Protein AF-0000000087530929 (afdb_homodimer)

Radius of gyration: 22.91 Å; Cα contacts (8 Å, |Δi|>4): 290; chains: 2; bounding box: 68×55×59 Å

Organism: NCBI:txid342944

Foldseek 3Di:
DVVVVVVVVVVVVVVVVVVVVLCVVQPQPDPPDDPLLSVLLVVQLVDDQAFLVNSCVVSVHDSVVSVVSVVVCVVVQQKDWDADPVHRVTIGIGGGPVVVVSSVSVVVSVVCCCVPPVVVDDPVVVVVVVVVVVVVVCVVVVVPDDDPDDPPPVDDD/DVVVVVVVVVVVVVVVVVVVVLCVVQPQPDPVDDPLLSVLLVVQLVDDQAFLVNSCVVSVHDSVVSVVSVVVCVVVQQKDWDQDPVHRVTIGIGGGPVVVVSSVSVVVSVVCCCVPPVVVDDPVVVVVVVVVVVVVVCVVVVPPDDPPDDPPPPPPD

Sequence (314 aa):
MEEHGKVFSEMMESYRKIHHSLLQLFPFPDISLTKRQQVMLLYILKQENVTMTGLAEYCDISRSAVSQTIAKLEQLSIIKRVINKENRREVHIEFGTKGLEMKDQFIQMEQNLIEQYLIKIDIKDLKVVQEVMRSFEEVISGECDKPLQESEERNSKMEEHGKVFSEMMESYRKIHHSLLQLFPFPDISLTKRQQVMLLYILKQENVTMTGLAEYCDISRSAVSQTIAKLEQLSIIKRVINKENRREVHIEFGTKGLEMKDQFIQMEQNLIEQYLIKIDIKDLKVVQEVMRSFEEVISGECDKPLQESEERNSK

pLDDT: mean 84.02, std 17.66, range [20.89, 97.25]

Secondary structure (DSSP, 8-state):
-HHHHHHHHHHHHHHHHHHHHHHHHS--S-TTS-HHHHHHHHHHHH-SSB-HHHHHHHHT--HHHHHHHHHHHHHTTSEEEEE-SS-TT-EEEEE-HHHHHHHHHHHHHHHHHHHHTGGGS-HHHHHHHHHHHHHHHHHHHT-----------S---/-HHHHHHHHHHHHHHHHHHHHHHHHS--S-TTS-HHHHHHHHHHHH-SSB-HHHHHHHHT--HHHHHHHHHHHHHTTSEEEEE-SS-TT-EEEEE-HHHHHHHHHHHHHHHHHHHHTGGGS-HHHHHHHHHHHHHHHHHHHT-----------TT--

Nearest PDB structures (foldseek):
  4fht-assembly1_A  TM=6.539E-01  e=3.312E-07  Streptomyces coelicolor A3(2)
  4zzl-assembly1_B  TM=7.191E-01  e=4.102E-06  Pseudomonas aeruginosa
  2nnn-assembly3_F  TM=6.500E-01  e=3.189E-06  Pseudomonas aeruginosa
  1lnw-assembly7_A  TM=6.677E-01  e=6.785E-06  Pseudomonas aeruginosa
  2nnn-assembly4_G  TM=5.667E-01  e=2.641E-06  Pseudomonas aeruginosa

Structure (mmCIF, N/CA/C/O backbone):
data_AF-0000000087530929-model_v1
#
loop_
_entity.id
_entity.type
_entity.pdbx_description
1 polymer 'DNA-binding MarR family transcriptional regulator'
#
loop_
_atom_site.group_PDB
_atom_site.id
_atom_site.type_symbol
_atom_site.label_atom_id
_atom_site.label_alt_id
_atom_site.label_comp_id
_atom_site.label_asym_id
_atom_site.label_entity_id
_atom_site.label_seq_id
_atom_site.pdbx_PDB_ins_code
_atom_site.Cartn_x
_atom_site.Cartn_y
_atom_site.Cartn_z
_atom_site.occupancy
_atom_site.B_iso_or_equiv
_atom_site.auth_seq_id
_atom_site.auth_comp_id
_atom_site.auth_asym_id
_atom_site.auth_atom_id
_atom_site.pdbx_PDB_model_num
ATOM 1 N N . MET A 1 1 ? -14.492 -19.969 4.336 1 55.22 1 MET A N 1
ATOM 2 C CA . MET A 1 1 ? -13.109 -19.641 4.664 1 55.22 1 MET A CA 1
ATOM 3 C C . MET A 1 1 ? -12.375 -19.078 3.443 1 55.22 1 MET A C 1
ATOM 5 O O . MET A 1 1 ? -11.688 -18.062 3.541 1 55.22 1 MET A O 1
ATOM 9 N N . GLU A 1 2 ? -12.883 -19.625 2.281 1 76.81 2 GLU A N 1
ATOM 10 C CA . GLU A 1 2 ? -12.344 -19.297 0.966 1 76.81 2 GLU A CA 1
ATOM 11 C C . GLU A 1 2 ? -12.781 -17.906 0.515 1 76.81 2 GLU A C 1
ATOM 13 O O . GLU A 1 2 ? -12 -17.172 -0.08 1 76.81 2 GLU A O 1
ATOM 18 N N . GLU A 1 3 ? -13.891 -17.547 1.138 1 88.31 3 GLU A N 1
ATOM 19 C CA . GLU A 1 3 ? -14.445 -16.281 0.659 1 88.31 3 GLU A CA 1
ATOM 20 C C . GLU A 1 3 ? -13.703 -15.094 1.266 1 88.31 3 GLU A C 1
ATOM 22 O O . GLU A 1 3 ? -13.445 -14.102 0.583 1 88.31 3 GLU A O 1
ATOM 27 N N . HIS A 1 4 ? -13.305 -15.234 2.521 1 90.44 4 HIS A N 1
ATOM 28 C CA . HIS A 1 4 ? -12.547 -14.18 3.188 1 90.44 4 HIS A CA 1
ATOM 29 C C . HIS A 1 4 ? -11.234 -13.891 2.459 1 90.44 4 HIS A C 1
ATOM 31 O O . HIS A 1 4 ? -10.883 -12.734 2.236 1 90.44 4 HIS A O 1
ATOM 37 N N . GLY A 1 5 ? -10.664 -14.969 2.102 1 88.06 5 GLY A N 1
ATOM 38 C CA . GLY A 1 5 ? -9.398 -14.828 1.395 1 88.06 5 GLY A CA 1
ATOM 39 C C . GLY A 1 5 ? -9.547 -14.141 0.051 1 88.06 5 GLY A C 1
ATOM 40 O O . GLY A 1 5 ? -8.734 -13.281 -0.304 1 88.06 5 GLY A O 1
ATOM 41 N N . LYS A 1 6 ? -10.562 -14.5 -0.622 1 88.88 6 LYS A N 1
ATOM 42 C CA . LYS A 1 6 ? -10.797 -13.945 -1.953 1 88.88 6 LYS A CA 1
ATOM 43 C C . LYS A 1 6 ? -11.125 -12.461 -1.883 1 88.88 6 LYS A C 1
ATOM 45 O O . LYS A 1 6 ? -10.547 -11.656 -2.621 1 88.88 6 LYS A O 1
ATOM 50 N N . VAL A 1 7 ? -12.016 -12.133 -0.992 1 89.75 7 VAL A N 1
ATOM 51 C CA . VAL A 1 7 ? -12.438 -10.742 -0.86 1 89.75 7 VAL A CA 1
ATOM 52 C C . VAL A 1 7 ? -11.258 -9.883 -0.396 1 89.75 7 VAL A C 1
ATOM 54 O O . VAL A 1 7 ? -11.062 -8.773 -0.887 1 89.75 7 VAL A O 1
ATOM 57 N N . PHE A 1 8 ? -10.531 -10.477 0.48 1 89.19 8 PHE A N 1
ATOM 58 C CA . PHE A 1 8 ? -9.367 -9.773 0.995 1 89.19 8 PHE A CA 1
ATOM 59 C C . PHE A 1 8 ? -8.352 -9.523 -0.113 1 89.19 8 PHE A C 1
ATOM 61 O O . PHE A 1 8 ? -7.809 -8.422 -0.23 1 89.19 8 PHE A O 1
ATOM 68 N N . SER A 1 9 ? -8.102 -10.5 -0.939 1 87.81 9 SER A N 1
ATOM 69 C CA . SER A 1 9 ? -7.168 -10.367 -2.051 1 87.81 9 SER A CA 1
ATOM 70 C C . SER A 1 9 ? -7.613 -9.281 -3.023 1 87.81 9 SER A C 1
ATOM 72 O O . SER A 1 9 ? -6.797 -8.5 -3.502 1 87.81 9 SER A O 1
ATOM 74 N N . GLU A 1 10 ? -8.844 -9.203 -3.238 1 87.62 10 GLU A N 1
ATOM 75 C CA . GLU A 1 10 ? -9.391 -8.195 -4.145 1 87.62 10 GLU A CA 1
ATOM 76 C C . GLU A 1 10 ? -9.273 -6.801 -3.545 1 87.62 10 GLU A C 1
ATOM 78 O O . GLU A 1 10 ? -9.016 -5.828 -4.262 1 87.62 10 GLU A O 1
ATOM 83 N N . MET A 1 11 ? -9.469 -6.707 -2.27 1 89.25 11 MET A N 1
ATOM 84 C CA . MET A 1 11 ? -9.336 -5.434 -1.566 1 89.25 11 MET A CA 1
ATOM 85 C C . MET A 1 11 ? -7.91 -4.906 -1.666 1 89.25 11 MET A C 1
ATOM 87 O O . MET A 1 11 ? -7.695 -3.727 -1.946 1 89.25 11 MET A O 1
ATOM 91 N N . MET A 1 12 ? -7.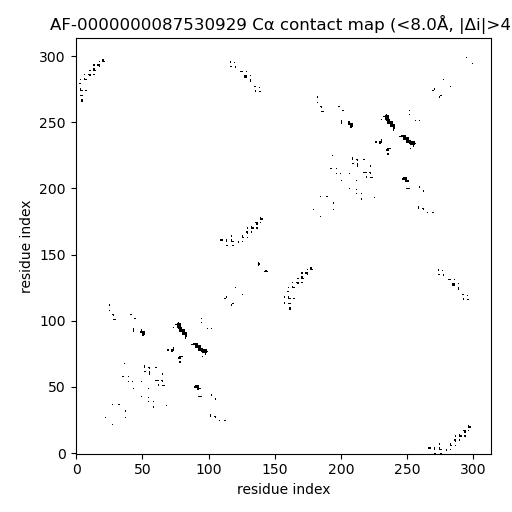012 -5.805 -1.457 1 86.19 12 MET A N 1
ATOM 92 C CA . MET A 1 12 ? -5.602 -5.422 -1.52 1 86.19 12 MET A CA 1
ATOM 93 C C . MET A 1 12 ? -5.219 -4.992 -2.932 1 86.19 12 MET A C 1
ATOM 95 O O . MET A 1 12 ? -4.465 -4.031 -3.107 1 86.19 12 MET A O 1
ATOM 99 N N . GLU A 1 13 ? -5.773 -5.684 -3.889 1 86.25 13 GLU A N 1
ATOM 100 C CA . GLU A 1 13 ? -5.504 -5.328 -5.281 1 86.25 13 GLU A CA 1
ATOM 101 C C . GLU A 1 13 ? -6.078 -3.955 -5.617 1 86.25 13 GLU A C 1
ATOM 103 O O . GLU A 1 13 ? -5.43 -3.156 -6.297 1 86.25 13 GLU A O 1
ATOM 108 N N . SER A 1 14 ? -7.242 -3.705 -5.1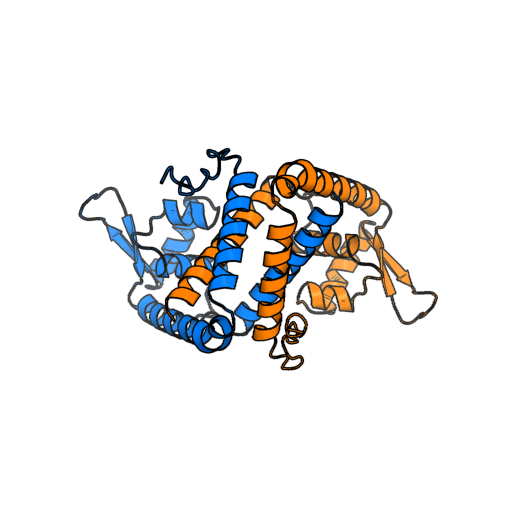33 1 88.81 14 SER A N 1
ATOM 109 C CA . SER A 1 14 ? -7.867 -2.406 -5.359 1 88.81 14 SER A CA 1
ATOM 110 C C . SER A 1 14 ? -7.062 -1.283 -4.715 1 88.81 14 SER A C 1
ATOM 112 O O . SER A 1 14 ? -6.871 -0.224 -5.316 1 88.81 14 SER A O 1
ATOM 114 N N . TYR A 1 15 ? -6.629 -1.553 -3.537 1 88.19 15 TYR A N 1
ATOM 115 C CA . TYR A 1 15 ? -5.809 -0.56 -2.854 1 88.19 15 TYR A CA 1
ATOM 116 C C . TYR A 1 15 ? -4.543 -0.257 -3.646 1 88.19 15 TYR A C 1
ATOM 118 O O . TYR A 1 15 ? -4.172 0.908 -3.818 1 88.19 15 TYR A O 1
ATOM 126 N N . ARG A 1 16 ? -3.912 -1.291 -4.039 1 84.12 16 ARG A N 1
ATOM 127 C CA . ARG A 1 16 ? -2.693 -1.121 -4.824 1 84.12 16 ARG A CA 1
ATOM 128 C C . ARG A 1 16 ? -2.951 -0.265 -6.059 1 84.12 16 ARG A C 1
ATOM 130 O O . ARG A 1 16 ? -2.176 0.644 -6.363 1 84.12 16 ARG A O 1
ATOM 137 N N . LYS A 1 17 ? -4.023 -0.52 -6.773 1 85.88 17 LYS A N 1
ATOM 138 C CA . LYS A 1 17 ? -4.371 0.219 -7.98 1 85.88 17 LYS A CA 1
ATOM 139 C C . LYS A 1 17 ? -4.664 1.684 -7.668 1 85.88 17 LYS A C 1
ATOM 141 O O . LYS A 1 17 ? -4.227 2.58 -8.391 1 85.88 17 LYS A O 1
ATOM 146 N N . ILE A 1 18 ? -5.383 1.884 -6.625 1 88.19 18 ILE A N 1
ATOM 147 C CA . ILE A 1 18 ? -5.73 3.238 -6.211 1 88.19 18 ILE A CA 1
ATOM 148 C C . ILE A 1 18 ? -4.465 4.008 -5.836 1 88.19 18 ILE A C 1
ATOM 150 O O . ILE A 1 18 ? -4.27 5.141 -6.281 1 88.19 18 ILE A O 1
ATOM 154 N N . HIS A 1 19 ? -3.688 3.336 -5.062 1 84.69 19 HIS A N 1
ATOM 155 C CA . HIS A 1 19 ? -2.439 3.953 -4.629 1 84.69 19 HIS A CA 1
ATOM 156 C C . HIS A 1 19 ? -1.554 4.297 -5.82 1 84.69 19 HIS A C 1
ATOM 158 O O . HIS A 1 19 ? -1.037 5.414 -5.914 1 84.69 19 HIS A O 1
ATOM 164 N N . HIS A 1 20 ? -1.463 3.412 -6.707 1 82.75 20 HIS A N 1
ATOM 165 C CA . HIS A 1 20 ? -0.663 3.623 -7.906 1 82.75 20 HIS A CA 1
ATOM 166 C C . HIS A 1 20 ? -1.212 4.777 -8.742 1 82.75 20 HIS A C 1
ATOM 168 O O . HIS A 1 20 ? -0.455 5.645 -9.18 1 82.75 20 HIS A O 1
ATOM 174 N N . SER A 1 21 ? -2.465 4.758 -8.93 1 84.62 21 SER A N 1
ATOM 175 C CA . SER A 1 21 ? -3.102 5.809 -9.711 1 84.62 21 SER A CA 1
ATOM 176 C C . SER A 1 21 ? -2.934 7.176 -9.055 1 84.62 21 SER A C 1
ATOM 178 O O . SER A 1 21 ? -2.664 8.172 -9.734 1 84.62 21 SER A O 1
ATOM 180 N N . LEU A 1 22 ? -3.076 7.238 -7.832 1 83.75 22 LEU A N 1
ATOM 181 C CA . LEU A 1 22 ? -2.943 8.5 -7.105 1 83.75 22 LEU A CA 1
ATOM 182 C C . LEU A 1 22 ? -1.522 9.039 -7.211 1 83.75 22 LEU A C 1
ATOM 184 O O . LEU A 1 22 ? -1.324 10.242 -7.391 1 83.75 22 LEU A O 1
ATOM 188 N N . LEU A 1 23 ? -0.565 8.172 -7.156 1 78.88 23 LEU A N 1
ATOM 189 C CA . LEU A 1 23 ? 0.827 8.586 -7.285 1 78.88 23 LEU A CA 1
ATOM 190 C C . LEU A 1 23 ? 1.104 9.133 -8.68 1 78.88 23 LEU A C 1
ATOM 192 O O . LEU A 1 23 ? 1.919 10.047 -8.844 1 78.88 23 LEU A O 1
ATOM 196 N N . GLN A 1 24 ? 0.413 8.586 -9.625 1 78.88 24 GLN A N 1
ATOM 197 C CA . GLN A 1 24 ? 0.581 9.047 -11 1 78.88 24 GLN A CA 1
ATOM 198 C C . GLN A 1 24 ? -0.094 10.398 -11.211 1 78.88 24 GLN A C 1
ATOM 200 O O . GLN A 1 24 ? 0.437 11.258 -11.914 1 78.88 24 GLN A O 1
ATOM 205 N N . LEU A 1 25 ? -1.228 10.555 -10.648 1 80.06 25 LEU A N 1
ATOM 206 C CA . LEU A 1 25 ? -2.027 11.758 -10.836 1 80.06 25 LEU A CA 1
ATOM 207 C C . LEU A 1 25 ? -1.462 12.914 -10.023 1 80.06 25 LEU A C 1
ATOM 209 O O . LEU A 1 25 ? -1.558 14.078 -10.438 1 80.06 25 LEU A O 1
ATOM 213 N N . PHE A 1 26 ? -0.817 12.508 -8.945 1 79.88 26 PHE A N 1
ATOM 214 C CA . PHE A 1 26 ? -0.305 13.523 -8.031 1 79.88 26 PHE A CA 1
ATOM 215 C C . PHE A 1 26 ? 1.147 13.242 -7.668 1 79.88 26 PHE A C 1
ATOM 217 O O . PHE A 1 26 ? 1.447 12.867 -6.535 1 79.88 26 PHE A O 1
ATOM 224 N N . PRO A 1 27 ? 1.901 13.578 -8.719 1 74.94 27 PRO A N 1
ATOM 225 C CA . PRO A 1 27 ? 3.322 13.352 -8.445 1 74.94 27 PRO A CA 1
ATOM 226 C C . PRO A 1 27 ? 3.873 14.289 -7.367 1 74.94 27 PRO A C 1
ATOM 228 O O . PRO A 1 27 ? 3.391 15.414 -7.219 1 74.94 27 PRO A O 1
ATOM 231 N N . PHE A 1 28 ? 4.805 13.789 -6.609 1 77.5 28 PHE A N 1
ATOM 232 C CA . PHE A 1 28 ? 5.445 14.609 -5.59 1 77.5 28 PHE A CA 1
ATOM 233 C C . PHE A 1 28 ? 6.133 15.812 -6.219 1 77.5 28 PHE A C 1
ATOM 235 O O . PHE A 1 28 ? 6.754 15.703 -7.277 1 77.5 28 PHE A O 1
ATOM 242 N N . PRO A 1 29 ? 5.906 17 -5.652 1 74 29 PRO A N 1
ATOM 243 C CA . PRO A 1 29 ? 6.395 18.234 -6.242 1 74 29 PRO A CA 1
ATOM 244 C C . PRO A 1 29 ? 7.902 18.234 -6.492 1 74 29 PRO A C 1
ATOM 246 O O . PRO A 1 29 ? 8.383 18.875 -7.426 1 74 29 PRO A O 1
ATOM 249 N N . ASP A 1 30 ? 8.641 17.609 -5.535 1 71.31 30 ASP A N 1
ATOM 250 C CA . ASP A 1 30 ? 10.094 17.625 -5.688 1 71.31 30 ASP A CA 1
ATOM 251 C C . ASP A 1 30 ? 10.602 16.266 -6.164 1 71.31 30 ASP A C 1
ATOM 253 O O . ASP A 1 30 ? 10.688 15.32 -5.379 1 71.31 30 ASP A O 1
ATOM 257 N N . ILE A 1 31 ? 11.141 16.297 -7.305 1 66.62 31 ILE A N 1
ATOM 258 C CA . ILE A 1 31 ? 11.555 15.102 -8.023 1 66.62 31 ILE A CA 1
ATOM 259 C C . ILE A 1 31 ? 12.859 14.57 -7.434 1 66.62 31 ILE A C 1
ATOM 261 O O . ILE A 1 31 ? 13.203 13.398 -7.621 1 66.62 31 ILE A O 1
ATOM 265 N N . SER A 1 32 ? 13.508 15.344 -6.594 1 83.38 32 SER A N 1
ATOM 266 C CA . SER A 1 32 ? 14.82 14.914 -6.125 1 83.38 32 SER A CA 1
ATOM 267 C C . SER A 1 32 ? 14.719 14.102 -4.844 1 83.38 32 SER A C 1
ATOM 269 O O . SER A 1 32 ? 15.688 13.477 -4.414 1 83.38 32 SER A O 1
ATOM 271 N N . LEU A 1 33 ? 13.539 14.055 -4.32 1 87.88 33 LEU A N 1
ATOM 272 C CA . LEU A 1 33 ? 13.344 13.336 -3.066 1 87.88 33 LEU A CA 1
ATOM 273 C C . LEU A 1 33 ? 13.008 11.867 -3.326 1 87.88 33 LEU A C 1
ATOM 275 O O . LEU A 1 33 ? 12.289 11.547 -4.277 1 87.88 33 LEU A O 1
ATOM 279 N N . THR A 1 34 ? 13.555 11.078 -2.496 1 86.69 34 THR A N 1
ATOM 280 C CA . THR A 1 34 ? 13.18 9.672 -2.551 1 86.69 34 THR A CA 1
ATOM 281 C C . THR A 1 34 ? 11.75 9.469 -2.062 1 86.69 34 THR A C 1
ATOM 283 O O . THR A 1 34 ? 11.164 10.367 -1.455 1 86.69 34 THR A O 1
ATOM 286 N N . LYS A 1 35 ? 11.227 8.281 -2.305 1 84.5 35 LYS A N 1
ATOM 287 C CA . LYS A 1 35 ? 9.883 7.941 -1.855 1 84.5 35 LYS A CA 1
ATOM 288 C C . LYS A 1 35 ? 9.773 8.023 -0.336 1 84.5 35 LYS A C 1
ATOM 290 O O . LYS A 1 35 ? 8.789 8.547 0.193 1 84.5 35 LYS A O 1
ATOM 295 N N . ARG A 1 36 ? 10.789 7.566 0.308 1 88.25 36 ARG A N 1
ATOM 296 C CA . ARG A 1 36 ? 10.781 7.59 1.767 1 88.25 36 ARG A CA 1
ATOM 297 C C . ARG A 1 36 ? 10.758 9.023 2.293 1 88.25 36 ARG A C 1
ATOM 299 O O . ARG A 1 36 ? 10.023 9.336 3.232 1 88.25 36 ARG A O 1
ATOM 306 N N . GLN A 1 37 ? 11.562 9.781 1.681 1 91.5 37 GLN A N 1
ATOM 307 C CA . GLN A 1 37 ? 11.594 11.188 2.076 1 91.5 37 GLN A CA 1
ATOM 308 C C . GLN A 1 37 ? 10.25 11.859 1.837 1 91.5 37 GLN A C 1
ATOM 310 O O . GLN A 1 37 ? 9.797 12.664 2.656 1 91.5 37 GLN A O 1
ATOM 315 N N . GLN A 1 38 ? 9.656 11.492 0.768 1 89.19 38 GLN A N 1
ATOM 316 C CA . GLN A 1 38 ? 8.344 12.047 0.438 1 89.19 38 GLN A CA 1
ATOM 317 C C . GLN A 1 38 ? 7.297 11.641 1.473 1 89.19 38 GLN A C 1
ATOM 319 O O . GLN A 1 38 ? 6.531 12.477 1.953 1 89.19 38 GLN A O 1
ATOM 324 N N . VAL A 1 39 ? 7.332 10.453 1.795 1 87.88 39 VAL A N 1
ATOM 325 C CA . VAL A 1 39 ? 6.402 9.93 2.785 1 87.88 39 VAL A CA 1
ATOM 326 C C . VAL A 1 39 ? 6.625 10.617 4.129 1 87.88 39 VAL A C 1
ATOM 328 O O . VAL A 1 39 ? 5.668 10.992 4.809 1 87.88 39 VAL A O 1
ATOM 331 N N . MET A 1 40 ? 7.859 10.812 4.496 1 92.5 40 MET A N 1
ATOM 332 C CA . MET A 1 40 ? 8.188 11.484 5.746 1 92.5 40 MET A CA 1
ATOM 333 C C . MET A 1 40 ? 7.637 12.906 5.758 1 92.5 40 MET A C 1
ATOM 335 O O . MET A 1 40 ? 7.086 13.359 6.762 1 92.5 40 MET A O 1
ATOM 339 N N . LEU A 1 41 ? 7.785 13.539 4.664 1 92.31 41 LEU A N 1
ATOM 340 C CA . LEU A 1 41 ? 7.34 14.922 4.57 1 92.31 41 LEU A CA 1
ATOM 341 C C . LEU A 1 41 ? 5.82 15.016 4.656 1 92.31 41 LEU A C 1
ATOM 343 O O . LEU A 1 41 ? 5.281 15.945 5.254 1 92.31 41 LEU A O 1
ATOM 347 N N . LEU A 1 42 ? 5.176 14.047 4.051 1 88.19 42 LEU A N 1
ATOM 348 C CA . LEU A 1 42 ? 3.721 14.008 4.148 1 88.19 42 LEU A CA 1
ATOM 349 C C . LEU A 1 42 ? 3.279 13.805 5.594 1 88.19 42 LEU A C 1
ATOM 351 O O . LEU A 1 42 ? 2.299 14.406 6.039 1 88.19 42 LEU A O 1
ATOM 355 N N . TYR A 1 43 ? 4.02 13 6.246 1 91.06 43 TYR A N 1
ATOM 356 C CA . TYR A 1 43 ? 3.744 12.766 7.66 1 91.06 43 TYR A CA 1
ATOM 357 C C . TYR A 1 43 ? 3.932 14.047 8.469 1 91.06 43 TYR A C 1
ATOM 359 O O . TYR A 1 43 ? 3.096 14.391 9.305 1 91.06 43 TYR A O 1
ATOM 367 N N . ILE A 1 44 ? 4.992 14.664 8.234 1 93.69 44 ILE A N 1
ATOM 368 C CA . ILE A 1 44 ? 5.289 15.914 8.938 1 93.69 44 ILE A CA 1
ATOM 369 C C . ILE A 1 44 ? 4.188 16.938 8.656 1 93.69 44 ILE A C 1
ATOM 371 O O . ILE A 1 44 ? 3.801 17.703 9.547 1 93.69 44 ILE A O 1
ATOM 375 N N . LEU A 1 45 ? 3.688 16.938 7.457 1 90.25 45 LEU A N 1
ATOM 376 C CA . LEU A 1 45 ? 2.633 17.844 7.047 1 90.25 45 LEU A CA 1
ATOM 377 C C . LEU A 1 45 ? 1.347 17.578 7.824 1 90.25 45 LEU A C 1
ATOM 379 O O . LEU A 1 45 ? 0.653 18.516 8.227 1 90.25 45 LEU A O 1
ATOM 383 N N . LYS A 1 46 ? 1.067 16.375 8.07 1 86.94 46 LYS A N 1
ATOM 384 C CA . LYS A 1 46 ? -0.243 15.984 8.586 1 86.94 46 LYS A CA 1
ATOM 385 C C . LYS A 1 46 ? -0.237 15.914 10.109 1 86.94 46 LYS A C 1
ATOM 387 O O . LYS A 1 46 ? -1.289 16 10.75 1 86.94 46 LYS A O 1
ATOM 392 N N . GLN A 1 47 ? 0.892 15.734 10.633 1 87.88 47 GLN A N 1
ATOM 393 C CA . GLN A 1 47 ? 0.997 15.539 12.078 1 87.88 47 GLN A CA 1
ATOM 394 C C . GLN A 1 47 ? 1.578 16.766 12.758 1 87.88 47 GLN A C 1
ATOM 396 O O . GLN A 1 47 ? 2.471 17.422 12.219 1 87.88 47 GLN A O 1
ATOM 401 N N . GLU A 1 48 ? 1.007 16.938 13.938 1 86 48 GLU A N 1
ATOM 402 C CA . GLU A 1 48 ? 1.581 17.984 14.781 1 86 48 GLU A CA 1
ATOM 403 C C . GLU A 1 48 ? 2.654 17.422 15.703 1 86 48 GLU A C 1
ATOM 405 O O . GLU A 1 48 ? 2.592 16.25 16.094 1 86 48 GLU A O 1
ATOM 410 N N . ASN A 1 49 ? 3.691 18.234 15.992 1 90.25 49 ASN A N 1
ATOM 411 C CA . ASN A 1 49 ? 4.715 17.875 16.969 1 90.25 49 ASN A CA 1
ATOM 412 C C . ASN A 1 49 ? 5.43 16.578 16.594 1 90.25 49 ASN A C 1
ATOM 414 O O . ASN A 1 49 ? 5.551 15.68 17.422 1 90.25 49 ASN A O 1
ATOM 418 N N . VAL A 1 50 ? 5.891 16.531 15.375 1 94.81 50 VAL A N 1
ATOM 419 C CA . VAL A 1 50 ? 6.559 15.344 14.867 1 94.81 50 VAL A CA 1
ATOM 420 C C . VAL A 1 50 ? 7.93 15.203 15.523 1 94.81 50 VAL A C 1
ATOM 422 O O . VAL A 1 50 ? 8.695 16.172 15.586 1 94.81 50 VAL A O 1
ATOM 425 N N . THR A 1 51 ? 8.188 13.992 16.078 1 94.94 51 THR A N 1
ATOM 426 C CA . THR A 1 51 ? 9.477 13.68 16.688 1 94.94 51 THR A CA 1
ATOM 427 C C . THR A 1 51 ? 10.234 12.664 15.828 1 94.94 51 THR A C 1
ATOM 429 O O . THR A 1 51 ? 9.664 12.047 14.93 1 94.94 51 THR A O 1
ATOM 432 N N . MET A 1 52 ? 11.562 12.547 16.188 1 94.31 52 MET A N 1
ATOM 433 C CA . MET A 1 52 ? 12.383 11.547 15.508 1 94.31 52 MET A CA 1
ATOM 434 C C . MET A 1 52 ? 11.844 10.141 15.758 1 94.31 52 MET A C 1
ATOM 436 O O . MET A 1 52 ? 11.797 9.32 14.852 1 94.31 52 MET A O 1
ATOM 440 N N . THR A 1 53 ? 11.352 9.992 16.969 1 93.81 53 THR A N 1
ATOM 441 C CA . THR A 1 53 ? 10.789 8.695 17.359 1 93.81 53 THR A CA 1
ATOM 442 C C . THR A 1 53 ? 9.5 8.422 16.578 1 93.81 53 THR A C 1
ATOM 444 O O . THR A 1 53 ? 9.297 7.309 16.094 1 93.81 53 THR A O 1
ATOM 447 N N . GLY A 1 54 ? 8.695 9.414 16.484 1 93.12 54 GLY A N 1
ATOM 448 C CA . GLY A 1 54 ? 7.457 9.273 15.734 1 93.12 54 GLY A CA 1
ATOM 449 C C . GLY A 1 54 ? 7.68 8.93 14.273 1 93.12 54 GLY A C 1
ATOM 450 O O . GLY A 1 54 ? 6.961 8.102 13.703 1 93.12 54 GLY A O 1
ATOM 451 N N . LEU A 1 55 ? 8.664 9.531 13.672 1 95.06 55 LEU A N 1
ATOM 452 C CA . LEU A 1 55 ? 9 9.273 12.281 1 95.06 55 LEU A CA 1
ATOM 453 C C . LEU A 1 55 ? 9.516 7.844 12.102 1 95.06 55 LEU A C 1
ATOM 455 O O . LEU A 1 55 ? 9.164 7.168 11.133 1 95.06 55 LEU A O 1
ATOM 459 N N . ALA A 1 56 ? 10.367 7.391 13.055 1 94.19 56 ALA A N 1
ATOM 460 C CA . ALA A 1 56 ? 10.922 6.039 13 1 94.19 56 ALA A CA 1
ATOM 461 C C . ALA A 1 56 ? 9.812 4.992 13.07 1 94.19 56 ALA A C 1
ATOM 463 O O . ALA A 1 56 ? 9.812 4.023 12.305 1 94.19 56 ALA A O 1
ATOM 464 N N . GLU A 1 57 ? 8.828 5.219 13.891 1 88.56 57 GLU A N 1
ATOM 465 C CA . GLU A 1 57 ? 7.699 4.312 14.055 1 88.56 57 GLU A CA 1
ATOM 466 C C . GLU A 1 57 ? 6.809 4.309 12.812 1 88.56 57 GLU A C 1
ATOM 468 O O . GLU A 1 57 ? 6.418 3.246 12.328 1 88.56 57 GLU A O 1
ATOM 473 N N . TYR A 1 58 ? 6.594 5.465 12.375 1 88.12 58 TYR A N 1
ATOM 474 C CA . TYR A 1 58 ? 5.711 5.609 11.219 1 88.12 58 TYR A CA 1
ATOM 475 C C . TYR A 1 58 ? 6.312 4.941 9.992 1 88.12 58 TYR A C 1
ATOM 477 O O . TYR A 1 58 ? 5.602 4.277 9.227 1 88.12 58 TYR A O 1
ATOM 485 N N . CYS A 1 59 ? 7.586 5.137 9.742 1 89.75 59 CYS A N 1
ATOM 486 C CA . CYS A 1 59 ? 8.25 4.609 8.555 1 89.75 59 CYS A CA 1
ATOM 487 C C . CYS A 1 59 ? 8.797 3.209 8.812 1 89.75 59 CYS A C 1
ATOM 489 O O . CYS A 1 59 ? 9.32 2.568 7.898 1 89.75 59 CYS A O 1
ATOM 491 N N . ASP A 1 60 ? 8.656 2.77 10.016 1 85.62 60 ASP A N 1
ATOM 492 C CA . ASP A 1 60 ? 9.148 1.45 10.398 1 85.62 60 ASP A CA 1
ATOM 493 C C . ASP A 1 60 ? 10.633 1.3 10.07 1 85.62 60 ASP A C 1
ATOM 495 O O . ASP A 1 60 ? 11.031 0.344 9.406 1 85.62 60 ASP A O 1
ATOM 499 N N . ILE A 1 61 ? 11.438 2.203 10.484 1 89.19 61 ILE A N 1
ATOM 500 C CA . ILE A 1 61 ? 12.883 2.191 10.32 1 89.19 61 ILE A CA 1
ATOM 501 C C . ILE A 1 61 ? 13.562 2.582 11.633 1 89.19 61 ILE A C 1
ATOM 503 O O . ILE A 1 61 ? 12.891 2.979 12.586 1 89.19 61 ILE A O 1
ATOM 507 N N . SER A 1 62 ? 14.836 2.418 11.703 1 93.75 62 SER A N 1
ATOM 508 C CA . SER A 1 62 ? 15.594 2.723 12.906 1 93.75 62 SER A CA 1
ATOM 509 C C . SER A 1 62 ? 15.727 4.227 13.117 1 93.75 62 SER A C 1
ATOM 511 O O . SER A 1 62 ? 15.648 5 12.156 1 93.75 62 SER A O 1
ATOM 513 N N . ARG A 1 63 ? 15.922 4.574 14.352 1 93.88 63 ARG A N 1
ATOM 514 C CA . ARG A 1 63 ? 16.141 5.98 14.68 1 93.88 63 ARG A CA 1
ATOM 515 C C . ARG A 1 63 ? 17.391 6.52 13.977 1 93.88 63 ARG A C 1
ATOM 517 O O . ARG A 1 63 ? 17.422 7.688 13.586 1 93.88 63 ARG A O 1
ATOM 524 N N . SER A 1 64 ? 18.344 5.672 13.828 1 96.19 64 SER A N 1
ATOM 525 C CA . SER A 1 64 ? 19.578 6.062 13.148 1 96.19 64 SER A CA 1
ATOM 526 C C . SER A 1 64 ? 19.312 6.414 11.688 1 96.19 64 SER A C 1
ATOM 528 O O . SER A 1 64 ? 19.828 7.414 11.188 1 96.19 64 SER A O 1
ATOM 530 N N . ALA A 1 65 ? 18.469 5.652 11.016 1 95 65 ALA A N 1
ATOM 531 C CA . ALA A 1 65 ? 18.109 5.906 9.625 1 95 65 ALA A CA 1
ATOM 532 C C . ALA A 1 65 ? 17.312 7.199 9.484 1 95 65 ALA A C 1
ATOM 534 O O . ALA A 1 65 ? 17.531 7.973 8.547 1 95 65 ALA A O 1
ATOM 535 N N . VAL A 1 66 ? 16.469 7.414 10.43 1 96.25 66 VAL A N 1
ATOM 536 C CA . VAL A 1 66 ? 15.695 8.656 10.445 1 96.25 66 VAL A CA 1
ATOM 537 C C . VAL A 1 66 ? 16.641 9.844 10.594 1 96.25 66 VAL A C 1
ATOM 539 O O . VAL A 1 66 ? 16.516 10.836 9.867 1 96.25 66 VAL A O 1
ATOM 542 N N . SER A 1 67 ? 17.562 9.734 11.523 1 96.12 67 SER A N 1
ATOM 543 C CA . SER A 1 67 ? 18.5 10.828 11.789 1 96.12 67 SER A CA 1
ATOM 544 C C . SER A 1 67 ? 19.297 11.188 10.531 1 96.12 67 SER A C 1
ATOM 546 O O . SER A 1 67 ? 19.453 12.367 10.219 1 96.12 67 SER A O 1
ATOM 548 N N . GLN A 1 68 ? 19.641 10.195 9.805 1 96.56 68 GLN A N 1
ATOM 549 C CA . GLN A 1 68 ? 20.406 10.43 8.586 1 96.56 68 GLN A CA 1
ATOM 550 C C . GLN A 1 68 ? 19.562 11.133 7.527 1 96.56 68 GLN A C 1
ATOM 552 O O . GLN A 1 68 ? 20.016 12.078 6.887 1 96.56 68 GLN A O 1
ATOM 557 N N . THR A 1 69 ? 18.406 10.688 7.379 1 96.38 69 THR A N 1
ATOM 558 C CA . THR A 1 69 ? 17.5 11.258 6.387 1 96.38 69 THR A CA 1
ATOM 559 C C . THR A 1 69 ? 17.125 12.688 6.762 1 96.38 69 THR A C 1
ATOM 561 O O . THR A 1 69 ? 17.141 13.578 5.91 1 96.38 69 THR A O 1
ATOM 564 N N . ILE A 1 70 ? 16.859 12.867 8.008 1 96.62 70 ILE A N 1
ATOM 565 C CA . ILE A 1 70 ? 16.422 14.18 8.5 1 96.62 70 ILE A CA 1
ATOM 566 C C . ILE A 1 70 ? 17.594 15.164 8.414 1 96.62 70 ILE A C 1
ATOM 568 O O . ILE A 1 70 ? 17.391 16.328 8.078 1 96.62 70 ILE A O 1
ATOM 572 N N . ALA A 1 71 ? 18.781 14.672 8.719 1 97.06 71 ALA A N 1
ATOM 573 C CA . ALA A 1 71 ? 19.969 15.531 8.594 1 97.06 71 ALA A CA 1
ATOM 574 C C . ALA A 1 71 ? 20.125 16.047 7.168 1 97.06 71 ALA A C 1
ATOM 576 O O . ALA A 1 71 ? 20.406 17.234 6.953 1 97.06 71 ALA A O 1
ATOM 577 N N . LYS A 1 72 ? 19.891 15.234 6.234 1 96.56 72 LYS A N 1
ATOM 578 C CA . LYS A 1 72 ? 20 15.609 4.824 1 96.56 72 LYS A CA 1
ATOM 579 C C . LYS A 1 72 ? 18.938 16.625 4.441 1 96.56 72 LYS A C 1
ATOM 581 O O . LYS A 1 72 ? 19.234 17.625 3.773 1 96.56 72 LYS A O 1
ATOM 586 N N . LEU A 1 73 ? 17.75 16.438 4.902 1 96.44 73 LEU A N 1
ATOM 587 C CA . LEU A 1 73 ? 16.641 17.344 4.59 1 96.44 73 LEU A CA 1
ATOM 588 C C . LEU A 1 73 ? 16.828 18.703 5.273 1 96.44 73 LEU A C 1
ATOM 590 O O . LEU A 1 73 ? 16.438 19.734 4.73 1 96.44 73 LEU A O 1
ATOM 594 N N . GLU A 1 74 ? 17.406 18.672 6.41 1 97.06 74 GLU A N 1
ATOM 595 C CA . GLU A 1 74 ? 17.688 19.906 7.145 1 97.06 74 GLU A CA 1
ATOM 596 C C . GLU A 1 74 ? 18.781 20.703 6.461 1 97.06 74 GLU A C 1
ATOM 598 O O . GLU A 1 74 ? 18.703 21.938 6.371 1 97.06 74 GLU A O 1
ATOM 603 N N . GLN A 1 75 ? 19.766 19.953 5.996 1 96.44 75 GLN A N 1
ATOM 604 C CA . GLN A 1 75 ? 20.844 20.609 5.262 1 96.44 75 GLN A CA 1
ATOM 605 C C . GLN A 1 75 ? 20.312 21.328 4.023 1 96.44 75 GLN A C 1
ATOM 607 O O . GLN A 1 75 ? 20.812 22.391 3.65 1 96.44 75 GLN A O 1
ATOM 612 N N . LEU A 1 76 ? 19.25 20.797 3.469 1 94.12 76 LEU A N 1
ATOM 613 C CA . LEU A 1 76 ? 18.641 21.375 2.273 1 94.12 76 LEU A CA 1
ATOM 614 C C . LEU A 1 76 ? 17.594 22.422 2.646 1 94.12 76 LEU A C 1
ATOM 616 O O . LEU A 1 76 ? 16.906 22.953 1.773 1 94.12 76 LEU A O 1
ATOM 620 N N . SER A 1 77 ? 17.406 22.719 3.889 1 95.94 77 SER A N 1
ATOM 621 C CA . SER A 1 77 ? 16.469 23.688 4.441 1 95.94 77 SER A CA 1
ATOM 622 C C . SER A 1 77 ? 15.023 23.312 4.133 1 95.94 77 SER A C 1
ATOM 624 O O . SER A 1 77 ? 14.156 24.172 4.023 1 95.94 77 SER A O 1
ATOM 626 N N . ILE A 1 78 ? 14.836 22.031 3.928 1 95.69 78 ILE A N 1
ATOM 627 C CA . ILE A 1 78 ? 13.484 21.531 3.695 1 95.69 78 ILE A CA 1
ATOM 628 C C . ILE A 1 78 ? 12.75 21.375 5.027 1 95.69 78 ILE A C 1
ATOM 630 O O . ILE A 1 78 ? 11.57 21.734 5.133 1 95.69 78 ILE A O 1
ATOM 634 N N . ILE A 1 79 ? 13.508 20.875 6.016 1 97.25 79 ILE A N 1
ATOM 635 C CA . ILE A 1 79 ? 12.945 20.781 7.363 1 97.25 79 ILE A CA 1
ATOM 636 C C . ILE A 1 79 ? 13.883 21.453 8.359 1 97.25 79 ILE A C 1
ATOM 638 O O . ILE A 1 79 ? 14.992 21.875 7.996 1 97.25 79 ILE A O 1
ATOM 642 N N . LYS A 1 80 ? 13.438 21.672 9.508 1 96.81 80 LYS A N 1
ATOM 643 C CA . LYS A 1 80 ? 14.234 22.188 10.617 1 96.81 80 LYS A CA 1
ATOM 644 C C . LYS A 1 80 ? 13.859 21.5 11.93 1 96.81 80 LYS A C 1
ATOM 646 O O . LYS A 1 80 ? 12.695 21.141 12.133 1 96.81 80 LYS A O 1
ATOM 651 N N . ARG A 1 81 ? 14.891 21.344 12.742 1 95.38 81 ARG A N 1
ATOM 652 C CA . ARG A 1 81 ? 14.664 20.828 14.086 1 95.38 81 ARG A CA 1
ATOM 653 C C . ARG A 1 81 ? 14.43 21.969 15.078 1 95.38 81 ARG A C 1
ATOM 655 O O . ARG A 1 81 ? 15.164 22.953 15.078 1 95.38 81 ARG A O 1
ATOM 662 N N . VAL A 1 82 ? 13.336 21.781 15.797 1 94.38 82 VAL A N 1
ATOM 663 C CA . VAL A 1 82 ? 13.008 22.812 16.766 1 94.38 82 VAL A CA 1
ATOM 664 C C . VAL A 1 82 ? 12.883 22.203 18.156 1 94.38 82 VAL A C 1
ATOM 666 O O . VAL A 1 82 ? 12.25 21.156 18.328 1 94.38 82 VAL A O 1
ATOM 669 N N . ILE A 1 83 ? 13.539 22.844 19.109 1 91.56 83 ILE A N 1
ATOM 670 C CA . ILE A 1 83 ? 13.477 22.375 20.484 1 91.56 83 ILE A CA 1
ATOM 671 C C . ILE A 1 83 ? 12.125 22.75 21.094 1 91.56 83 ILE A C 1
ATOM 673 O O . ILE A 1 83 ? 11.664 23.875 20.938 1 91.56 83 ILE A O 1
ATOM 677 N N . ASN A 1 84 ? 11.477 21.75 21.688 1 86.44 84 ASN A N 1
ATOM 678 C CA . ASN A 1 84 ? 10.242 22 22.406 1 86.44 84 ASN A CA 1
ATOM 679 C C . ASN A 1 84 ? 10.484 22.844 23.656 1 86.44 84 ASN A C 1
ATOM 681 O O . ASN A 1 84 ? 11.156 22.406 24.594 1 86.44 84 ASN A O 1
ATOM 685 N N . LYS A 1 85 ? 9.953 23.984 23.641 1 85.94 85 LYS A N 1
ATOM 686 C CA . LYS A 1 85 ? 10.172 24.922 24.734 1 85.94 85 LYS A CA 1
ATOM 687 C C . LYS A 1 85 ? 9.617 24.359 26.047 1 85.94 85 LYS A C 1
ATOM 689 O O . LYS A 1 85 ? 10.148 24.641 27.125 1 85.94 85 LYS A O 1
ATOM 694 N N . GLU A 1 86 ? 8.523 23.625 25.922 1 87.25 86 GLU A N 1
ATOM 695 C CA . GLU A 1 86 ? 7.879 23.047 27.094 1 87.25 86 GLU A CA 1
ATOM 696 C C . GLU A 1 86 ? 8.625 21.812 27.594 1 87.25 86 GLU A C 1
ATOM 698 O O . GLU A 1 86 ? 8.531 21.469 28.781 1 87.25 86 GLU A O 1
ATOM 703 N N . ASN A 1 87 ? 9.195 21.219 26.797 1 87.25 87 ASN A N 1
ATOM 704 C CA . ASN A 1 87 ? 10.016 20.047 27.078 1 87.25 87 ASN A CA 1
ATOM 705 C C . ASN A 1 87 ? 11.305 20.047 26.266 1 87.25 87 ASN A C 1
ATOM 707 O O . ASN A 1 87 ? 11.344 19.531 25.156 1 87.25 87 ASN A O 1
ATOM 711 N N . ARG A 1 88 ? 12.406 20.547 26.828 1 85.62 88 ARG A N 1
ATOM 712 C CA . ARG A 1 88 ? 13.641 20.828 26.109 1 85.62 88 ARG A CA 1
ATOM 713 C C . ARG A 1 88 ? 14.32 19.531 25.672 1 85.62 88 ARG A C 1
ATOM 715 O O . ARG A 1 88 ? 15.219 19.547 24.828 1 85.62 88 ARG A O 1
ATOM 722 N N . ARG A 1 89 ? 13.859 18.484 26.203 1 86.31 89 ARG A N 1
ATOM 723 C CA . ARG A 1 89 ? 14.438 17.188 25.828 1 86.31 89 ARG A CA 1
ATOM 724 C C . ARG A 1 89 ? 13.805 16.672 24.547 1 86.31 89 ARG A C 1
ATOM 726 O O . ARG A 1 89 ? 14.32 15.734 23.922 1 86.31 89 ARG A O 1
ATOM 733 N N . GLU A 1 90 ? 12.781 17.391 24.172 1 88.19 90 GLU A N 1
ATOM 734 C CA . GLU A 1 90 ? 12.062 16.906 23 1 88.19 90 GLU A CA 1
ATOM 735 C C . GLU A 1 90 ? 12.352 17.797 21.781 1 88.19 90 GLU A C 1
ATOM 737 O O . GLU A 1 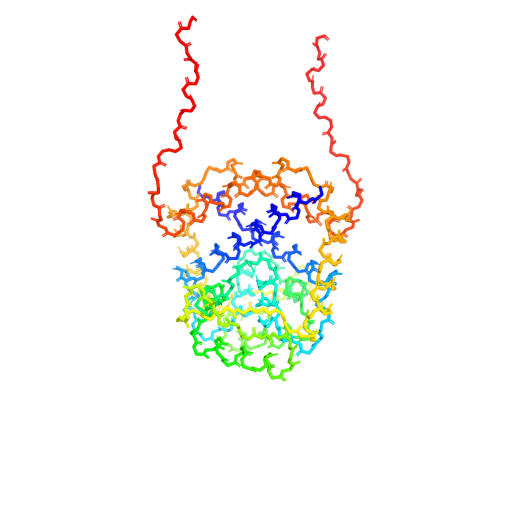90 ? 12.383 19.016 21.891 1 88.19 90 GLU A O 1
ATOM 742 N N . VAL A 1 91 ? 12.703 17.188 20.734 1 92.06 91 VAL A N 1
ATOM 743 C CA . VAL A 1 91 ? 12.938 17.875 19.484 1 92.06 91 VAL A CA 1
ATOM 744 C C . VAL A 1 91 ? 11.797 17.578 18.5 1 92.06 91 VAL A C 1
ATOM 746 O O . VAL A 1 91 ? 11.383 16.438 18.359 1 92.06 91 VAL A O 1
ATOM 749 N N . HIS A 1 92 ? 11.281 18.719 17.969 1 95.5 92 HIS A N 1
ATOM 750 C CA . HIS A 1 92 ? 10.242 18.578 16.953 1 95.5 92 HIS A CA 1
ATOM 751 C C . HIS A 1 92 ? 10.773 18.906 15.562 1 95.5 92 HIS A C 1
ATOM 753 O O . HIS A 1 92 ? 11.727 19.672 15.422 1 95.5 92 HIS A O 1
ATOM 759 N N . ILE A 1 93 ? 10.125 18.297 14.602 1 97.12 93 ILE A N 1
ATOM 760 C CA . ILE A 1 93 ? 10.5 18.516 13.211 1 97.12 93 ILE A CA 1
ATOM 761 C C . ILE A 1 93 ? 9.43 19.359 12.516 1 97.12 93 ILE A C 1
ATOM 763 O O . ILE A 1 93 ? 8.242 19.062 12.609 1 97.12 93 ILE A O 1
ATOM 767 N N . GLU A 1 94 ? 9.883 20.453 11.906 1 96 94 GLU A N 1
ATOM 768 C CA . GLU A 1 94 ? 8.992 21.328 11.156 1 96 94 GLU A CA 1
ATOM 769 C C . GLU A 1 94 ? 9.555 21.641 9.766 1 96 94 GLU A C 1
ATOM 771 O O . GLU A 1 94 ? 10.719 21.344 9.484 1 96 94 GLU A O 1
ATOM 776 N N . PHE A 1 95 ? 8.656 22.188 8.969 1 95.94 95 PHE A N 1
ATOM 777 C CA . PHE A 1 95 ? 9.133 22.594 7.652 1 95.94 95 PHE A CA 1
ATOM 778 C C . PHE A 1 95 ? 10.094 23.766 7.758 1 95.94 95 PHE A C 1
ATOM 780 O O . PHE A 1 95 ? 9.867 24.688 8.547 1 95.94 95 PHE A O 1
ATOM 787 N N . GLY A 1 96 ? 11.141 23.703 6.977 1 95.75 96 GLY A N 1
ATOM 788 C CA . GLY A 1 96 ? 12.047 24.828 6.836 1 95.75 96 GLY A CA 1
ATOM 789 C C . GLY A 1 96 ? 11.633 25.797 5.75 1 95.75 96 GLY A C 1
ATOM 790 O O . GLY A 1 96 ? 10.523 25.719 5.223 1 95.75 96 GLY A O 1
ATOM 791 N N . THR A 1 97 ? 12.453 26.688 5.477 1 94.75 97 THR A N 1
ATOM 792 C CA . THR A 1 97 ? 12.156 27.766 4.531 1 94.75 97 THR A CA 1
ATOM 793 C C . THR A 1 97 ? 11.852 27.203 3.146 1 94.75 97 THR A C 1
ATOM 795 O O . THR A 1 97 ? 10.852 27.578 2.527 1 94.75 97 THR A O 1
ATOM 798 N N . LYS A 1 98 ? 12.664 26.25 2.691 1 92.81 98 LYS A N 1
ATOM 799 C CA . LYS A 1 98 ? 12.453 25.656 1.374 1 92.81 98 LYS A CA 1
ATOM 800 C C . LYS A 1 98 ? 11.297 24.672 1.394 1 92.81 98 LYS A C 1
ATOM 802 O O . LYS A 1 98 ? 10.641 24.453 0.373 1 92.81 98 LYS A O 1
ATOM 807 N N . GLY A 1 99 ? 11.086 24.141 2.545 1 93.88 99 GLY A N 1
ATOM 808 C CA . GLY A 1 99 ? 10.023 23.172 2.697 1 93.88 99 GLY A CA 1
ATOM 809 C C . GLY A 1 99 ? 8.641 23.781 2.662 1 93.88 99 GLY A C 1
ATOM 810 O O . GLY A 1 99 ? 7.66 23.094 2.352 1 93.88 99 GLY A O 1
ATOM 811 N N . LEU A 1 100 ? 8.555 25.062 2.957 1 93.44 100 LEU A N 1
ATOM 812 C CA . LEU A 1 100 ? 7.266 25.75 3.012 1 93.44 100 LEU A CA 1
ATOM 813 C C . LEU A 1 100 ? 6.621 25.797 1.63 1 93.44 100 LEU A C 1
ATOM 815 O O . LEU A 1 100 ? 5.398 25.688 1.505 1 93.44 100 LEU A O 1
ATOM 819 N N . GLU A 1 101 ? 7.434 25.969 0.658 1 90.75 101 GLU A N 1
ATOM 820 C CA . GLU A 1 101 ? 6.91 25.922 -0.704 1 90.75 101 GLU A CA 1
ATOM 821 C C . GLU A 1 101 ? 6.332 24.547 -1.025 1 90.75 101 GLU A C 1
ATOM 823 O O . GLU A 1 101 ? 5.262 24.438 -1.632 1 90.75 101 GLU A O 1
ATOM 828 N N . MET A 1 102 ? 7.016 23.547 -0.611 1 88.94 102 MET A N 1
ATOM 829 C CA . MET A 1 102 ? 6.555 22.188 -0.82 1 88.94 102 MET A CA 1
ATOM 830 C C . MET A 1 102 ? 5.254 21.922 -0.067 1 88.94 102 MET A C 1
ATOM 832 O O . MET A 1 102 ? 4.348 21.281 -0.59 1 88.94 102 MET A O 1
ATOM 836 N N . LYS A 1 103 ? 5.23 22.438 1.088 1 91.31 103 LYS A N 1
ATOM 837 C CA . LYS A 1 103 ? 4.027 22.312 1.906 1 91.31 103 LYS A CA 1
ATOM 838 C C . LYS A 1 103 ? 2.807 22.844 1.168 1 91.31 103 LYS A C 1
ATOM 840 O O . LYS A 1 103 ? 1.765 22.188 1.122 1 91.31 103 LYS A O 1
ATOM 845 N N . ASP A 1 104 ? 2.934 24.031 0.612 1 92 104 ASP A N 1
ATOM 846 C CA . ASP A 1 104 ? 1.832 24.656 -0.112 1 92 104 ASP A CA 1
ATOM 847 C C . ASP A 1 104 ? 1.421 23.812 -1.32 1 92 104 ASP A C 1
ATOM 849 O O . ASP A 1 104 ? 0.231 23.672 -1.608 1 92 104 ASP A O 1
ATOM 853 N N . GLN A 1 105 ? 2.434 23.297 -1.95 1 89.75 105 GLN A N 1
ATOM 854 C CA . GLN A 1 105 ? 2.158 22.453 -3.105 1 89.75 105 GLN A CA 1
ATOM 855 C C . GLN A 1 105 ? 1.417 21.188 -2.691 1 89.75 105 GLN A C 1
ATOM 857 O O . GLN A 1 105 ? 0.496 20.734 -3.383 1 89.75 105 GLN A O 1
ATOM 862 N N . PHE A 1 106 ? 1.779 20.641 -1.565 1 87.81 106 PHE A N 1
ATOM 863 C CA . PHE A 1 106 ? 1.109 19.453 -1.04 1 87.81 106 PHE A CA 1
ATOM 864 C C . PHE A 1 106 ? -0.349 19.75 -0.717 1 87.81 106 PHE A C 1
ATOM 866 O O . PHE A 1 106 ? -1.236 18.969 -1.032 1 87.81 106 PHE A O 1
ATOM 873 N N . ILE A 1 107 ? -0.563 20.844 -0.109 1 88.62 107 ILE A N 1
ATOM 874 C CA . ILE A 1 107 ? -1.911 21.25 0.287 1 88.62 107 ILE A CA 1
ATOM 875 C C . ILE A 1 107 ? -2.785 21.406 -0.954 1 88.62 107 ILE A C 1
ATOM 877 O O . ILE A 1 107 ? -3.924 20.938 -0.986 1 88.62 107 ILE A O 1
ATOM 881 N N . GLN A 1 108 ? -2.236 22.016 -1.937 1 91 108 GLN A N 1
ATOM 882 C CA . GLN A 1 108 ? -2.973 22.219 -3.18 1 91 108 GLN A CA 1
ATOM 883 C C . GLN A 1 108 ? -3.273 20.891 -3.865 1 91 108 GLN A C 1
ATOM 885 O O . GLN A 1 108 ? -4.375 20.688 -4.375 1 91 108 GLN A O 1
ATOM 890 N N . MET A 1 109 ? -2.299 20.062 -3.855 1 87.88 109 MET A N 1
ATOM 891 C CA . MET A 1 109 ? -2.479 18.75 -4.461 1 87.88 109 MET A CA 1
ATOM 892 C C . MET A 1 109 ? -3.566 17.953 -3.736 1 87.88 109 MET A C 1
ATOM 894 O O . MET A 1 109 ? -4.406 17.328 -4.375 1 87.88 109 MET A O 1
ATOM 898 N N . GLU A 1 110 ? -3.502 17.953 -2.488 1 87.31 110 GLU A N 1
ATOM 899 C CA . GLU A 1 110 ? -4.516 17.266 -1.692 1 87.31 110 GLU A CA 1
ATOM 900 C C . GLU A 1 110 ? -5.906 17.828 -1.962 1 87.31 110 GLU A C 1
ATOM 902 O O . GLU A 1 110 ? -6.871 17.078 -2.096 1 87.31 110 GLU A O 1
ATOM 907 N N . GLN A 1 111 ? -6 19.141 -2.029 1 90.88 111 GLN A N 1
ATOM 908 C CA . GLN A 1 111 ? -7.273 19.797 -2.324 1 90.88 111 GLN A CA 1
ATOM 909 C C . GLN A 1 111 ? -7.801 19.359 -3.691 1 90.88 111 GLN A C 1
ATOM 911 O O . GLN A 1 111 ? -8.992 19.094 -3.848 1 90.88 111 GLN A O 1
ATOM 916 N N . ASN A 1 112 ? -6.91 19.297 -4.621 1 90.88 112 ASN A N 1
ATOM 917 C CA . ASN A 1 112 ? -7.293 18.844 -5.953 1 90.88 112 ASN A CA 1
ATOM 918 C C . ASN A 1 112 ? -7.793 17.406 -5.941 1 90.88 112 ASN A C 1
ATOM 920 O O . ASN A 1 112 ? -8.789 17.078 -6.59 1 90.88 112 ASN A O 1
ATOM 924 N N . LEU A 1 113 ? -7.102 16.609 -5.227 1 88.12 113 LEU A N 1
ATOM 925 C CA . LEU A 1 113 ? -7.496 15.211 -5.09 1 88.12 113 LEU A CA 1
ATOM 926 C C . LEU A 1 113 ? -8.898 15.094 -4.504 1 88.12 113 LEU A C 1
ATOM 928 O O . LEU A 1 113 ? -9.727 14.336 -5.008 1 88.12 113 LEU A O 1
ATOM 932 N N . ILE A 1 114 ? -9.133 15.844 -3.48 1 89.81 114 ILE A N 1
ATOM 933 C CA . ILE A 1 114 ? -10.43 15.812 -2.805 1 89.81 114 ILE A CA 1
ATOM 934 C C . ILE A 1 114 ? -11.516 16.297 -3.754 1 89.81 114 ILE A C 1
ATOM 936 O O . ILE A 1 114 ? -12.516 15.609 -3.969 1 89.81 114 ILE A O 1
ATOM 940 N N . GLU A 1 115 ? -11.273 17.359 -4.391 1 91.38 115 GLU A N 1
ATOM 941 C CA . GLU A 1 115 ? -12.289 18.031 -5.207 1 91.38 115 GLU A CA 1
ATOM 942 C C . GLU A 1 115 ? -12.57 17.25 -6.484 1 91.38 115 GLU A C 1
ATOM 944 O O . GLU A 1 115 ? -13.703 17.219 -6.969 1 91.38 115 GLU A O 1
ATOM 949 N N . GLN A 1 116 ? -11.586 16.562 -6.941 1 89.25 116 GLN A N 1
ATOM 950 C CA . GLN A 1 116 ? -11.734 15.922 -8.242 1 89.25 116 GLN A CA 1
ATOM 951 C C . GLN A 1 116 ? -12.211 14.477 -8.094 1 89.25 116 GLN A C 1
ATOM 953 O O . GLN A 1 116 ? -12.93 13.969 -8.945 1 89.25 116 GLN A O 1
ATOM 958 N N . TYR A 1 117 ? -11.812 13.883 -6.953 1 89.38 117 TYR A N 1
ATOM 959 C CA . TYR A 1 117 ? -12.047 12.445 -6.902 1 89.38 117 TYR A CA 1
ATOM 960 C C . TYR A 1 117 ? -12.789 12.055 -5.633 1 89.38 117 TYR A C 1
ATOM 962 O O . TYR A 1 117 ? -13.867 11.453 -5.699 1 89.38 117 TYR A O 1
ATOM 970 N N . LEU A 1 118 ? -12.367 12.492 -4.492 1 90 118 LEU A N 1
ATOM 971 C CA . LEU A 1 118 ? -12.875 11.969 -3.225 1 90 118 LEU A CA 1
ATOM 972 C C . LEU A 1 118 ? -14.32 12.414 -2.994 1 90 118 LEU A C 1
ATOM 974 O O . LEU A 1 118 ? -15.109 11.672 -2.404 1 90 118 LEU A O 1
ATOM 978 N N . ILE A 1 119 ? -14.641 13.555 -3.516 1 91.75 119 ILE A N 1
ATOM 979 C CA . ILE A 1 119 ? -15.969 14.102 -3.27 1 91.75 119 ILE A CA 1
ATOM 980 C C . ILE A 1 119 ? -17.016 13.297 -4.039 1 91.75 119 ILE A C 1
ATOM 982 O O . ILE A 1 119 ? -18.203 13.398 -3.766 1 91.75 119 ILE A O 1
ATOM 986 N N . LYS A 1 120 ? -16.578 12.531 -4.992 1 91.12 120 LYS A N 1
ATOM 987 C CA . LYS A 1 120 ? -17.484 11.695 -5.789 1 91.12 120 LYS A CA 1
ATOM 988 C C . LYS A 1 120 ? -17.844 10.414 -5.043 1 91.12 120 LYS A C 1
ATOM 990 O O . LYS A 1 120 ? -18.734 9.672 -5.473 1 91.12 120 LYS A O 1
ATOM 995 N N . ILE A 1 121 ? -17.203 10.18 -3.969 1 90.25 121 ILE A N 1
ATOM 996 C CA . ILE A 1 121 ? -17.516 9.047 -3.109 1 90.25 121 ILE A CA 1
ATOM 997 C C . ILE A 1 121 ? -18.312 9.516 -1.896 1 90.25 121 ILE A C 1
ATOM 999 O O . ILE A 1 121 ? -17.938 10.492 -1.239 1 90.25 121 ILE A O 1
ATOM 1003 N N . ASP A 1 122 ? -19.391 8.805 -1.602 1 92.5 122 ASP A N 1
ATOM 1004 C CA . ASP A 1 122 ? -20.203 9.148 -0.436 1 92.5 122 ASP A CA 1
ATOM 1005 C C . ASP A 1 122 ? -19.375 9.07 0.846 1 92.5 122 ASP A C 1
ATOM 1007 O O . ASP A 1 122 ? -18.703 8.07 1.098 1 92.5 122 ASP A O 1
ATOM 1011 N N . ILE A 1 123 ? -19.469 10.102 1.642 1 93.25 123 ILE A N 1
ATOM 1012 C CA . ILE A 1 123 ? -18.688 10.188 2.875 1 93.25 123 ILE A CA 1
ATOM 1013 C C . ILE A 1 123 ? -19.062 9.031 3.801 1 93.25 123 ILE A C 1
ATOM 1015 O O . ILE A 1 123 ? -18.219 8.508 4.527 1 93.25 123 ILE A O 1
ATOM 1019 N N . LYS A 1 124 ? -20.266 8.586 3.736 1 93.56 124 LYS A N 1
ATOM 1020 C CA . LYS A 1 124 ? -20.719 7.477 4.566 1 93.56 124 LYS A CA 1
ATOM 1021 C C . LYS A 1 124 ? -20 6.18 4.184 1 93.56 124 LYS A C 1
ATOM 1023 O O . LYS A 1 124 ? -19.625 5.391 5.055 1 93.56 124 LYS A O 1
ATOM 1028 N N . ASP A 1 125 ? -19.781 6.039 2.904 1 92.62 125 ASP A N 1
ATOM 1029 C CA . ASP A 1 125 ? -19.078 4.859 2.418 1 92.62 125 ASP A CA 1
ATOM 1030 C C . ASP A 1 125 ? -17.625 4.859 2.883 1 92.62 125 ASP A C 1
ATOM 1032 O O . ASP A 1 125 ? -17.109 3.828 3.316 1 92.62 125 ASP A O 1
ATOM 1036 N N . LEU A 1 126 ? -17.047 6 2.891 1 92.31 126 LEU A N 1
ATOM 1037 C CA . LEU A 1 126 ? -15.656 6.121 3.32 1 92.31 126 LEU A CA 1
ATOM 1038 C C . LEU A 1 126 ? -15.523 5.82 4.809 1 92.31 126 LEU A C 1
ATOM 1040 O O . LEU A 1 126 ? -14.562 5.176 5.23 1 92.31 126 LEU A O 1
ATOM 1044 N N . LYS A 1 127 ? -16.469 6.27 5.512 1 93.44 127 LYS A N 1
ATOM 1045 C CA . LYS A 1 127 ? -16.438 6.051 6.953 1 93.44 127 LYS A CA 1
ATOM 1046 C C . LYS A 1 127 ? -16.594 4.57 7.293 1 93.44 127 LYS A C 1
ATOM 1048 O O . LYS A 1 127 ? -15.984 4.078 8.242 1 93.44 127 LYS A O 1
ATOM 1053 N N . VAL A 1 128 ? -17.406 3.877 6.535 1 92 128 VAL A N 1
ATOM 1054 C CA . VAL A 1 128 ? -17.562 2.441 6.738 1 92 128 VAL A CA 1
ATOM 1055 C C . VAL A 1 128 ? -16.234 1.733 6.473 1 92 128 VAL A C 1
ATOM 1057 O O . VAL A 1 128 ? -15.82 0.856 7.238 1 92 128 VAL A O 1
ATOM 1060 N N . VAL A 1 129 ? -15.57 2.125 5.422 1 93.62 129 VAL A N 1
ATOM 1061 C CA . VAL A 1 129 ? -14.273 1.537 5.102 1 93.62 129 VAL A CA 1
ATOM 1062 C C . VAL A 1 129 ? -13.289 1.789 6.242 1 93.62 129 VAL A C 1
ATOM 1064 O O . VAL A 1 129 ? -12.594 0.873 6.684 1 93.62 129 VAL A O 1
ATOM 1067 N N . GLN A 1 130 ? -13.297 2.977 6.68 1 93.38 130 GLN A N 1
ATOM 1068 C CA . GLN A 1 130 ? -12.406 3.355 7.77 1 93.38 130 GLN A CA 1
ATOM 1069 C C . GLN A 1 130 ? -12.648 2.49 9.008 1 93.38 130 GLN A C 1
ATOM 1071 O O . GLN A 1 130 ? -11.695 2.027 9.641 1 93.38 130 GLN A O 1
ATOM 1076 N N . GLU A 1 131 ? -13.867 2.266 9.32 1 92.62 131 GLU A N 1
ATOM 1077 C CA . GLU A 1 131 ? -14.227 1.478 10.5 1 92.62 131 GLU A CA 1
ATOM 1078 C C . GLU A 1 131 ? -13.781 0.026 10.344 1 92.62 131 GLU A C 1
ATOM 1080 O O . GLU A 1 131 ? -13.242 -0.565 11.281 1 92.62 131 GLU A O 1
ATOM 1085 N N . VAL A 1 132 ? -14.055 -0.494 9.219 1 92.25 132 VAL A N 1
ATOM 1086 C CA . VAL A 1 132 ? -13.672 -1.881 8.969 1 92.25 132 VAL A CA 1
ATOM 1087 C C . VAL A 1 132 ? -12.156 -2.021 9.016 1 92.25 132 VAL A C 1
ATOM 1089 O O . VAL A 1 132 ? -11.633 -2.975 9.594 1 92.25 132 VAL A O 1
ATOM 1092 N N . MET A 1 133 ? -11.438 -1.065 8.43 1 92.56 133 MET A N 1
ATOM 1093 C CA . MET A 1 133 ? -9.984 -1.096 8.43 1 92.56 133 MET A CA 1
ATOM 1094 C C . MET A 1 133 ? -9.43 -0.981 9.844 1 92.56 133 MET A C 1
ATOM 1096 O O . MET A 1 133 ? -8.445 -1.637 10.188 1 92.56 133 MET A O 1
ATOM 1100 N N . ARG A 1 134 ? -10.055 -0.168 10.617 1 90.31 134 ARG A N 1
ATOM 1101 C CA . ARG A 1 134 ? -9.656 -0.041 12.016 1 90.31 134 ARG A CA 1
ATOM 1102 C C . ARG A 1 134 ? -9.828 -1.362 12.758 1 90.31 134 ARG A C 1
ATOM 1104 O O . ARG A 1 134 ? -8.953 -1.767 13.523 1 90.31 134 ARG A O 1
ATOM 1111 N N . SER A 1 135 ? -10.961 -1.998 12.516 1 90.44 135 SER A N 1
ATOM 1112 C CA . SER A 1 135 ? -11.203 -3.305 13.117 1 90.44 135 SER A CA 1
ATOM 1113 C C . SER A 1 135 ? -10.141 -4.312 12.695 1 90.44 135 SER A C 1
ATOM 1115 O O . SER A 1 135 ? -9.68 -5.125 13.508 1 90.44 135 SER A O 1
ATOM 1117 N N . PHE A 1 136 ? -9.727 -4.246 11.484 1 90.75 136 PHE A N 1
ATOM 1118 C CA . PHE A 1 136 ? -8.703 -5.145 10.977 1 90.75 136 PHE A CA 1
ATOM 1119 C C . PHE A 1 136 ? -7.363 -4.883 11.648 1 90.75 136 PHE A C 1
ATOM 1121 O O . PHE A 1 136 ? -6.656 -5.82 12.023 1 90.75 136 PHE A O 1
ATOM 1128 N N . GLU A 1 137 ? -7.062 -3.678 11.758 1 90.12 137 GLU A N 1
ATOM 1129 C CA . GLU A 1 137 ? -5.836 -3.312 12.453 1 90.12 137 GLU A CA 1
ATOM 1130 C C . GLU A 1 137 ? -5.805 -3.906 13.859 1 90.12 137 GLU A C 1
ATOM 1132 O O . GLU A 1 137 ? -4.77 -4.414 14.305 1 90.12 137 GLU A O 1
ATOM 1137 N N . GLU A 1 138 ? -6.891 -3.822 14.484 1 89.19 138 GLU A N 1
ATOM 1138 C CA . GLU A 1 138 ? -6.992 -4.316 15.852 1 89.19 138 GLU A CA 1
ATOM 1139 C C . GLU A 1 138 ? -6.801 -5.828 15.914 1 89.19 138 GLU A C 1
ATOM 1141 O O . GLU A 1 138 ? -6.137 -6.34 16.812 1 89.19 138 GLU A O 1
ATOM 1146 N N . VAL A 1 139 ? -7.391 -6.48 14.984 1 88.38 139 VAL A N 1
ATOM 1147 C CA . VAL A 1 139 ? -7.301 -7.938 14.938 1 88.38 139 VAL A CA 1
ATOM 1148 C C . VAL A 1 139 ? -5.855 -8.359 14.688 1 88.38 139 VAL A C 1
ATOM 1150 O O . VAL A 1 139 ? -5.348 -9.273 15.344 1 88.38 139 VAL A O 1
ATOM 1153 N N . ILE A 1 140 ? -5.215 -7.68 13.781 1 87.06 140 ILE A N 1
ATOM 1154 C CA . ILE A 1 140 ? -3.863 -8.07 13.391 1 87.06 140 ILE A CA 1
ATOM 1155 C C . ILE A 1 140 ? -2.877 -7.68 14.492 1 87.06 140 ILE A C 1
ATOM 1157 O O . ILE A 1 140 ? -1.892 -8.383 14.727 1 87.06 140 ILE A O 1
ATOM 1161 N N . SER A 1 141 ? -2.982 -6.504 15.086 1 79 141 SER A N 1
ATOM 1162 C CA . SER A 1 141 ? -2.076 -6.043 16.125 1 79 141 SER A CA 1
ATOM 1163 C C . SER A 1 141 ? -2.258 -6.848 17.422 1 79 141 SER A C 1
ATOM 1165 O O . SER A 1 141 ? -1.398 -6.82 18.297 1 79 141 SER A O 1
ATOM 1167 N N . GLY A 1 142 ? -3.104 -7.898 17.438 1 70.31 142 GLY A N 1
ATOM 1168 C CA . GLY A 1 142 ? -3.363 -8.648 18.656 1 70.31 142 GLY A CA 1
ATOM 1169 C C . GLY A 1 142 ? -4.121 -7.844 19.688 1 70.31 142 GLY A C 1
ATOM 1170 O O . GLY A 1 142 ? -4.266 -8.281 20.844 1 70.31 142 GLY A O 1
ATOM 1171 N N . GLU A 1 143 ? -4.363 -6.574 19.578 1 54.03 143 GLU A N 1
ATOM 1172 C CA . GLU A 1 143 ? -5.043 -5.848 20.641 1 54.03 143 GLU A CA 1
ATOM 1173 C C . GLU A 1 143 ? -6.5 -6.277 20.766 1 54.03 143 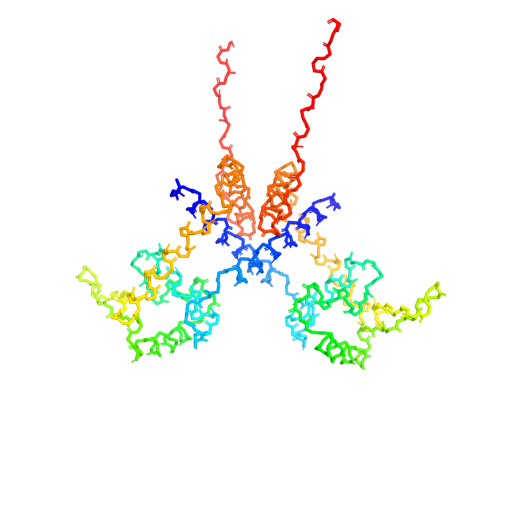GLU A C 1
ATOM 1175 O O . GLU A 1 143 ? -7.266 -6.176 19.812 1 54.03 143 GLU A O 1
ATOM 1180 N N . CYS A 1 144 ? -6.781 -7.367 21.453 1 42.25 144 CYS A N 1
ATOM 1181 C CA . CYS A 1 144 ? -8.07 -7.879 21.922 1 42.25 144 CYS A CA 1
ATOM 1182 C C . CYS A 1 144 ? -8.922 -6.758 22.484 1 42.25 144 CYS A C 1
ATOM 1184 O O . CYS A 1 144 ? -8.781 -6.395 23.656 1 42.25 144 CYS A O 1
ATOM 1186 N N . ASP A 1 145 ? -9.156 -5.629 22.109 1 38.44 145 ASP A N 1
ATOM 1187 C CA . ASP A 1 145 ? -10.109 -4.809 22.859 1 38.44 145 ASP A CA 1
ATOM 1188 C C . ASP A 1 145 ? -11.453 -5.523 23 1 38.44 145 ASP A C 1
ATOM 1190 O O . ASP A 1 145 ? -11.773 -6.414 22.219 1 38.44 145 ASP A O 1
ATOM 1194 N N . LYS A 1 146 ? -12.445 -4.898 24.188 1 33.12 146 LYS A N 1
ATOM 1195 C CA . LYS A 1 146 ? -13.805 -5.082 24.688 1 33.12 146 LYS A CA 1
ATOM 1196 C C . LYS A 1 146 ? -14.812 -5.141 23.547 1 33.12 146 LYS A C 1
ATOM 1198 O O . LYS A 1 146 ? -14.578 -4.582 22.469 1 33.12 146 LYS A O 1
ATOM 1203 N N . PRO A 1 147 ? -15.961 -5.793 23.797 1 32.91 147 PRO A N 1
ATOM 1204 C CA . PRO A 1 147 ? -17.203 -5.961 23.031 1 32.91 147 PRO A CA 1
ATOM 1205 C C . PRO A 1 147 ? -17.672 -4.664 22.391 1 32.91 147 PRO A C 1
ATOM 1207 O O . PRO A 1 147 ? -17.516 -3.584 22.969 1 32.91 147 PRO A O 1
ATOM 1210 N N . LEU A 1 148 ? -17.656 -4.418 21.109 1 35.91 148 LEU A N 1
ATOM 1211 C CA . LEU A 1 148 ? -18.562 -3.385 20.625 1 35.91 148 LEU A CA 1
ATOM 1212 C C . LEU A 1 148 ? -19.797 -3.293 21.5 1 35.91 148 LEU A C 1
ATOM 1214 O O . LEU A 1 148 ? -20.562 -4.254 21.609 1 35.91 148 LEU A O 1
ATOM 1218 N N . GLN A 1 149 ? -19.797 -2.619 22.656 1 30.8 149 GLN A N 1
ATOM 1219 C CA . GLN A 1 149 ? -20.953 -2.32 23.5 1 30.8 149 GLN A CA 1
ATOM 1220 C C . GLN A 1 149 ? -22.203 -2.084 22.656 1 30.8 149 GLN A C 1
ATOM 1222 O O . GLN A 1 149 ? -22.141 -1.453 21.609 1 30.8 149 GLN A O 1
ATOM 1227 N N . GLU A 1 150 ? -23.266 -2.916 22.906 1 32.12 150 GLU A N 1
ATOM 1228 C CA . GLU A 1 150 ? -24.719 -2.943 22.703 1 32.12 150 GLU A CA 1
ATOM 1229 C C . GLU A 1 150 ? -25.328 -1.558 22.906 1 32.12 150 GLU A C 1
ATOM 1231 O O . GLU A 1 150 ? -25.094 -0.909 23.922 1 32.12 150 GLU A O 1
ATOM 1236 N N . SER A 1 151 ? -25.469 -0.71 21.859 1 32.12 151 SER A N 1
ATOM 1237 C CA . SER A 1 151 ? -26.406 0.398 22 1 32.12 151 SER A CA 1
ATOM 1238 C C . SER A 1 151 ? -27.609 -0.005 22.844 1 32.12 151 SER A C 1
ATOM 1240 O O . SER A 1 151 ? -28.297 -0.983 22.531 1 32.12 151 SER A O 1
ATOM 1242 N N . GLU A 1 152 ? -27.703 0.243 24.156 1 30.17 152 GLU A N 1
ATOM 1243 C CA . GLU A 1 152 ? -28.688 0.269 25.234 1 30.17 152 GLU A CA 1
ATOM 1244 C C . GLU A 1 152 ? -30 0.917 24.766 1 30.17 152 GLU A C 1
ATOM 1246 O O . GLU A 1 152 ? -30.922 1.085 25.547 1 30.17 152 GLU A O 1
ATOM 1251 N N . GLU A 1 153 ? -30.25 1.643 23.594 1 31.03 153 GLU A N 1
ATOM 1252 C CA . GLU A 1 153 ? -31.438 2.459 23.859 1 31.03 153 GLU A CA 1
ATOM 1253 C C . GLU A 1 153 ? -32.656 1.587 24.078 1 31.03 153 GLU A C 1
ATOM 1255 O O . GLU A 1 153 ? -33.781 2.102 24.25 1 31.03 153 GLU A O 1
ATOM 1260 N N . ARG A 1 154 ? -32.844 0.316 23.469 1 30.16 154 ARG A N 1
ATOM 1261 C CA . ARG A 1 154 ? -34.281 0.09 23.531 1 30.16 154 ARG A CA 1
ATOM 1262 C C . ARG A 1 154 ? -34.781 0.066 24.969 1 30.16 154 ARG A C 1
ATOM 1264 O O . ARG A 1 154 ? -34.469 -0.864 25.719 1 30.16 154 ARG A O 1
ATOM 1271 N N . ASN A 1 155 ? -34.688 1.19 25.703 1 26.77 155 ASN A N 1
ATOM 1272 C CA . ASN A 1 155 ? -35.25 1.692 26.938 1 26.77 155 ASN A CA 1
ATOM 1273 C C . ASN A 1 155 ? -36.656 1.152 27.172 1 26.77 155 ASN A C 1
ATOM 1275 O O . ASN A 1 155 ? -37.406 0.905 26.219 1 26.77 155 ASN A O 1
ATOM 1279 N N . SER A 1 156 ? -37.156 0.874 28.484 1 27.81 156 SER A N 1
ATOM 1280 C CA . SER A 1 156 ? -38.156 0.727 29.516 1 27.81 156 SER A CA 1
ATOM 1281 C C . SER A 1 156 ? -39.344 1.672 29.281 1 27.81 156 SER A C 1
ATOM 1283 O O . SER A 1 156 ? -40.344 1.601 29.969 1 27.81 156 SER A O 1
ATOM 1285 N N . LYS A 1 157 ? -39.562 2.711 28.391 1 22.39 157 LYS A N 1
ATOM 1286 C CA . LYS A 1 157 ? -40.875 3.238 28.625 1 22.39 157 LYS A CA 1
ATOM 1287 C C . LYS A 1 157 ? -41.938 2.428 27.875 1 22.39 157 LYS A C 1
ATOM 1289 O O . LYS A 1 157 ? -41.719 2.01 26.734 1 22.39 157 LYS A O 1
ATOM 1294 N N . MET B 1 1 ? -15.664 19.172 2.742 1 55.72 1 MET B N 1
ATOM 1295 C CA . MET B 1 1 ? -14.57 18.906 1.816 1 55.72 1 MET B CA 1
ATOM 1296 C C . MET B 1 1 ? -13.344 18.391 2.564 1 55.72 1 MET B C 1
ATOM 1298 O O . MET B 1 1 ? -12.719 17.406 2.154 1 55.72 1 MET B O 1
ATOM 1302 N N . GLU B 1 2 ? -13.266 18.938 3.83 1 76.62 2 GLU B N 1
ATOM 1303 C CA . GLU B 1 2 ? -12.164 18.641 4.742 1 76.62 2 GLU B CA 1
ATOM 1304 C C . GLU B 1 2 ? -12.297 17.234 5.336 1 76.62 2 GLU B C 1
ATOM 1306 O O . GLU B 1 2 ? -11.305 16.531 5.512 1 76.62 2 GLU B O 1
ATOM 1311 N N . GLU B 1 3 ? -13.578 16.828 5.27 1 88.38 3 GLU B N 1
ATOM 1312 C CA . GLU B 1 3 ? -13.805 15.555 5.934 1 88.38 3 GLU B CA 1
ATOM 1313 C C . GLU B 1 3 ? -13.367 14.391 5.047 1 88.38 3 GLU B C 1
ATOM 1315 O O . GLU B 1 3 ? -12.797 13.414 5.531 1 88.38 3 GLU B O 1
ATOM 1320 N N . HIS B 1 4 ? -13.586 14.516 3.756 1 90.5 4 HIS B N 1
ATOM 1321 C CA . HIS B 1 4 ? -13.164 13.492 2.811 1 90.5 4 HIS B CA 1
ATOM 1322 C C . HIS B 1 4 ? -11.656 13.273 2.867 1 90.5 4 HIS B C 1
ATOM 1324 O O . HIS B 1 4 ? -11.195 12.125 2.896 1 90.5 4 HIS B O 1
ATOM 1330 N N . GLY B 1 5 ? -11.031 14.367 2.934 1 88.06 5 GLY B N 1
ATOM 1331 C CA . GLY B 1 5 ? -9.586 14.289 2.994 1 88.06 5 GLY B CA 1
ATOM 1332 C C . GLY B 1 5 ? -9.078 13.609 4.254 1 88.06 5 GLY B C 1
ATOM 1333 O O . GLY B 1 5 ? -8.156 12.789 4.195 1 88.06 5 GLY B O 1
ATOM 1334 N N . LYS B 1 6 ? -9.695 13.945 5.312 1 88.94 6 LYS B N 1
ATOM 1335 C CA . LYS B 1 6 ? -9.281 13.398 6.605 1 88.94 6 LYS B CA 1
ATOM 1336 C C . LYS B 1 6 ? -9.547 11.898 6.676 1 88.94 6 LYS B C 1
ATOM 1338 O O . LYS B 1 6 ? -8.672 11.125 7.066 1 88.94 6 LYS B O 1
ATOM 1343 N N . VAL B 1 7 ? -10.734 11.523 6.281 1 89.88 7 VAL B N 1
ATOM 1344 C CA . VAL B 1 7 ? -11.117 10.117 6.34 1 89.88 7 VAL B CA 1
ATOM 1345 C C . VAL B 1 7 ? -10.242 9.305 5.387 1 89.88 7 VAL B C 1
ATOM 1347 O O . VAL B 1 7 ? -9.797 8.203 5.73 1 89.88 7 VAL B O 1
ATOM 1350 N N . PHE B 1 8 ? -10.016 9.922 4.281 1 89.44 8 PHE B N 1
ATOM 1351 C CA . PHE B 1 8 ? -9.18 9.25 3.291 1 89.44 8 PHE B CA 1
ATOM 1352 C C . PHE B 1 8 ? -7.766 9.047 3.82 1 89.44 8 PHE B C 1
ATOM 1354 O O . PHE B 1 8 ? -7.191 7.965 3.676 1 89.44 8 PHE B O 1
ATOM 1361 N N . SER B 1 9 ? -7.215 10.031 4.457 1 87.75 9 SER B N 1
ATOM 1362 C CA . SER B 1 9 ? -5.875 9.945 5.023 1 87.75 9 SER B CA 1
ATOM 1363 C C . SER B 1 9 ? -5.797 8.852 6.086 1 87.75 9 SER B C 1
ATOM 1365 O O . SER B 1 9 ? -4.82 8.102 6.141 1 87.75 9 SER B O 1
ATOM 1367 N N . GLU B 1 10 ? -6.785 8.75 6.828 1 87.69 10 GLU B N 1
ATOM 1368 C CA . GLU B 1 10 ? -6.824 7.727 7.875 1 87.69 10 GLU B CA 1
ATOM 1369 C C . GLU B 1 10 ? -6.934 6.328 7.277 1 87.69 10 GLU B C 1
ATOM 1371 O O . GLU B 1 10 ? -6.34 5.379 7.789 1 87.69 10 GLU B O 1
ATOM 1376 N N . MET B 1 11 ? -7.699 6.215 6.238 1 89.25 11 MET B N 1
ATOM 1377 C CA . MET B 1 11 ? -7.848 4.941 5.539 1 89.25 11 MET B CA 1
ATOM 1378 C C . MET B 1 11 ? -6.508 4.469 4.984 1 89.25 11 MET B C 1
ATOM 1380 O O . MET B 1 11 ? -6.148 3.301 5.129 1 89.25 11 MET B O 1
ATOM 1384 N N . MET B 1 12 ? -5.832 5.387 4.383 1 86.38 12 MET B N 1
ATOM 1385 C CA . MET B 1 12 ? -4.531 5.059 3.805 1 86.38 12 MET B CA 1
ATOM 1386 C C . MET B 1 12 ? -3.539 4.656 4.891 1 86.38 12 MET B C 1
ATOM 1388 O O . MET B 1 12 ? -2.75 3.729 4.699 1 86.38 12 MET B O 1
ATOM 1392 N N . GLU B 1 13 ? -3.631 5.34 6.004 1 86.19 13 GLU B N 1
ATOM 1393 C CA . GLU B 1 13 ? -2.754 5.008 7.125 1 86.19 13 GLU B CA 1
ATOM 1394 C C . GLU B 1 13 ? -3.062 3.619 7.676 1 86.19 13 GLU B C 1
ATOM 1396 O O . GLU B 1 13 ? -2.148 2.852 7.984 1 86.19 13 GLU B O 1
ATOM 1401 N N . SER B 1 14 ? -4.305 3.326 7.773 1 88.69 14 SER B N 1
ATOM 1402 C CA . SER B 1 14 ? -4.711 2.008 8.25 1 88.69 14 SER B CA 1
ATOM 1403 C C . SER B 1 14 ? -4.238 0.908 7.301 1 88.69 14 SER B C 1
ATOM 1405 O O . SER B 1 14 ? -3.756 -0.135 7.746 1 88.69 14 SER B O 1
ATOM 1407 N N . TYR B 1 15 ? -4.402 1.169 6.062 1 88.06 15 TYR B N 1
ATOM 1408 C CA . TYR B 1 15 ? -3.941 0.199 5.074 1 88.06 15 TYR B CA 1
ATOM 1409 C C . TYR B 1 15 ? -2.443 -0.051 5.211 1 88.06 15 TYR B C 1
ATOM 1411 O O . TYR B 1 15 ? -1.995 -1.199 5.195 1 88.06 15 TYR B O 1
ATOM 1419 N N . ARG B 1 16 ? -1.731 1.008 5.266 1 84.12 16 ARG B N 1
ATOM 1420 C CA . ARG B 1 16 ? -0.284 0.891 5.414 1 84.12 16 ARG B CA 1
ATOM 1421 C C . ARG B 1 16 ? 0.075 0.038 6.629 1 84.12 16 ARG B C 1
ATOM 1423 O O . ARG B 1 16 ? 0.937 -0.839 6.543 1 84.12 16 ARG B O 1
ATOM 1430 N N . LYS B 1 17 ? -0.578 0.274 7.758 1 85.88 17 LYS B N 1
ATOM 1431 C CA . LYS B 1 17 ? -0.314 -0.464 8.984 1 85.88 17 LYS B CA 1
ATOM 1432 C C . LYS B 1 17 ? -0.663 -1.94 8.828 1 85.88 17 LYS B C 1
ATOM 1434 O O . LYS B 1 17 ? 0.09 -2.812 9.266 1 85.88 17 LYS B O 1
ATOM 1439 N N . ILE B 1 18 ? -1.77 -2.186 8.234 1 88.12 18 ILE B N 1
ATOM 1440 C CA . ILE B 1 18 ? -2.219 -3.555 8.008 1 88.12 18 ILE B CA 1
ATOM 1441 C C . ILE B 1 18 ? -1.229 -4.281 7.102 1 88.12 18 ILE B C 1
ATOM 1443 O O . ILE B 1 18 ? -0.813 -5.402 7.398 1 88.12 18 ILE B O 1
ATOM 1447 N N . HIS B 1 19 ? -0.908 -3.6 6.059 1 84.5 19 HIS B N 1
ATOM 1448 C CA . HIS B 1 19 ? 0.035 -4.172 5.105 1 84.5 19 HIS B CA 1
ATOM 1449 C C . HIS B 1 19 ? 1.375 -4.473 5.766 1 84.5 19 HIS B C 1
ATOM 1451 O O . HIS B 1 19 ? 1.919 -5.57 5.609 1 84.5 19 HIS B O 1
ATOM 1457 N N . HIS B 1 20 ? 1.816 -3.57 6.516 1 82.62 20 HIS B N 1
ATOM 1458 C CA . HIS B 1 20 ? 3.078 -3.738 7.223 1 82.62 20 HIS B CA 1
ATOM 1459 C C . HIS B 1 20 ? 3.01 -4.902 8.203 1 82.62 20 HIS B C 1
ATOM 1461 O O . HIS B 1 20 ? 3.918 -5.738 8.25 1 82.62 20 HIS B O 1
ATOM 1467 N N . SER B 1 21 ? 1.978 -4.93 8.938 1 84.56 21 SER B N 1
ATOM 1468 C CA . SER B 1 21 ? 1.808 -5.996 9.922 1 84.56 21 SER B CA 1
ATOM 1469 C C . SER B 1 21 ? 1.712 -7.359 9.242 1 84.56 21 SER B C 1
ATOM 1471 O O . SER B 1 21 ? 2.297 -8.336 9.719 1 84.56 21 SER B O 1
ATOM 1473 N N . LEU B 1 22 ? 1.019 -7.441 8.227 1 83.69 22 LEU B N 1
ATOM 1474 C CA . LEU B 1 22 ? 0.854 -8.703 7.508 1 83.69 22 LEU B CA 1
ATOM 1475 C C . LEU B 1 22 ? 2.188 -9.188 6.957 1 83.69 22 LEU B C 1
ATOM 1477 O O . LEU B 1 22 ? 2.492 -10.383 7.02 1 83.69 22 LEU B O 1
ATOM 1481 N N . LEU B 1 23 ? 2.992 -8.289 6.469 1 78.94 23 LEU B N 1
ATOM 1482 C CA . LEU B 1 23 ? 4.305 -8.648 5.949 1 78.94 23 LEU B CA 1
ATOM 1483 C C . LEU B 1 23 ? 5.207 -9.172 7.062 1 78.94 23 LEU B C 1
ATOM 1485 O O . LEU B 1 23 ? 6.047 -10.047 6.832 1 78.94 23 LEU B O 1
ATOM 1489 N N . GLN B 1 24 ? 4.996 -8.641 8.227 1 78.62 24 GLN B N 1
ATOM 1490 C CA . GLN B 1 24 ? 5.785 -9.078 9.367 1 78.62 24 GLN B CA 1
ATOM 1491 C C . GLN B 1 24 ? 5.332 -10.453 9.852 1 78.62 24 GLN B C 1
ATOM 1493 O O . GLN B 1 24 ? 6.16 -11.289 10.234 1 78.62 24 GLN B O 1
ATOM 1498 N N . LEU B 1 25 ? 4.074 -10.656 9.875 1 80 25 LEU B N 1
ATOM 1499 C CA . LEU B 1 25 ? 3.494 -11.891 10.391 1 80 25 LEU B CA 1
ATOM 1500 C C . LEU B 1 25 ? 3.67 -13.031 9.398 1 80 25 LEU B C 1
ATOM 1502 O O . LEU B 1 25 ? 3.824 -14.188 9.797 1 80 25 LEU B O 1
ATOM 1506 N N . PHE B 1 26 ? 3.721 -12.625 8.156 1 80 26 PHE B N 1
ATOM 1507 C CA . PHE B 1 26 ? 3.801 -13.625 7.105 1 80 26 PHE B CA 1
ATOM 1508 C C . PHE B 1 26 ? 4.914 -13.289 6.121 1 80 26 PHE B C 1
ATOM 1510 O O . PHE B 1 26 ? 4.645 -12.914 4.977 1 80 26 PHE B O 1
ATOM 1517 N N . PRO B 1 27 ? 6.082 -13.586 6.703 1 74.44 27 PRO B N 1
ATOM 1518 C CA . PRO B 1 27 ? 7.211 -13.305 5.816 1 74.44 27 PRO B CA 1
ATOM 1519 C C . PRO B 1 27 ? 7.254 -14.227 4.602 1 74.44 27 PRO B C 1
ATOM 1521 O O . PRO B 1 27 ? 6.797 -15.375 4.676 1 74.44 27 PRO B O 1
ATOM 1524 N N . PHE B 1 28 ? 7.715 -13.711 3.51 1 77.38 28 PHE B N 1
ATOM 1525 C CA . PHE B 1 28 ? 7.859 -14.516 2.309 1 77.38 28 PHE B CA 1
ATOM 1526 C C . PHE B 1 28 ? 8.805 -15.688 2.557 1 77.38 28 PHE B C 1
ATOM 1528 O O . PHE B 1 28 ? 9.828 -15.539 3.221 1 77.38 28 PHE B O 1
ATOM 1535 N N . PRO B 1 29 ? 8.391 -16.875 2.154 1 73.81 29 PRO B N 1
ATOM 1536 C CA . PRO B 1 29 ? 9.141 -18.094 2.463 1 73.81 29 PRO B CA 1
ATOM 1537 C C . PRO B 1 29 ? 10.594 -18.031 2.012 1 73.81 29 PRO B C 1
ATOM 1539 O O . PRO B 1 29 ? 11.469 -18.641 2.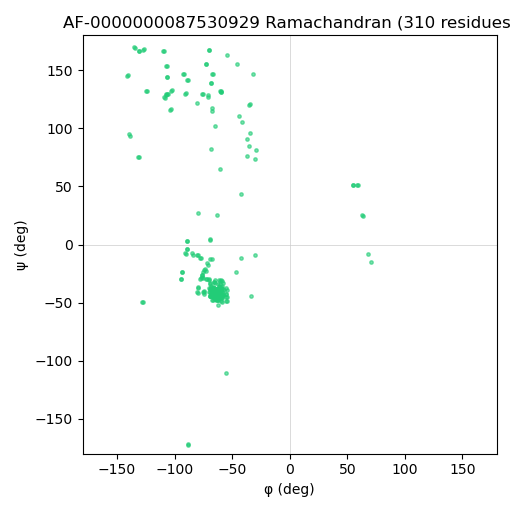637 1 73.81 29 PRO B O 1
ATOM 1542 N N . ASP B 1 30 ? 10.812 -17.422 0.816 1 71.5 30 ASP B N 1
ATOM 1543 C CA . ASP B 1 30 ? 12.18 -17.391 0.301 1 71.5 30 ASP B CA 1
ATOM 1544 C C . ASP B 1 30 ? 12.797 -16 0.5 1 71.5 30 ASP B C 1
ATOM 1546 O O . ASP B 1 30 ? 12.477 -15.062 -0.232 1 71.5 30 ASP B O 1
ATOM 1550 N N . ILE B 1 31 ? 13.797 -15.992 1.273 1 66.56 31 ILE B N 1
ATOM 1551 C CA . ILE B 1 31 ? 14.438 -14.766 1.727 1 66.56 31 ILE B CA 1
ATOM 1552 C C . ILE B 1 31 ? 15.32 -14.203 0.615 1 66.56 31 ILE B C 1
ATOM 1554 O O . ILE B 1 31 ? 15.664 -13.023 0.629 1 66.56 31 ILE B O 1
ATOM 1558 N N . SER B 1 32 ? 15.547 -14.969 -0.417 1 83.06 32 SER B N 1
ATOM 1559 C CA . SER B 1 32 ? 16.484 -14.5 -1.427 1 83.06 32 SER B CA 1
ATOM 1560 C C . SER B 1 32 ? 15.789 -13.695 -2.516 1 83.06 32 SER B C 1
ATOM 1562 O O . SER B 1 32 ? 16.438 -13.039 -3.33 1 83.06 32 SER B O 1
ATOM 1564 N N . LEU B 1 33 ? 14.492 -13.695 -2.471 1 87.69 33 LEU B N 1
ATOM 1565 C CA . LEU B 1 33 ? 13.727 -12.992 -3.49 1 87.69 33 LEU B CA 1
ATOM 1566 C C . LEU B 1 33 ? 13.5 -11.539 -3.094 1 87.69 33 LEU B C 1
ATOM 1568 O O . LEU B 1 33 ? 13.273 -11.234 -1.92 1 87.69 33 LEU B O 1
ATOM 1572 N N . THR B 1 34 ? 13.586 -10.727 -4.066 1 86.38 34 THR B N 1
ATOM 1573 C CA . THR B 1 34 ? 13.219 -9.336 -3.834 1 86.38 34 THR B CA 1
ATOM 1574 C C . THR B 1 34 ? 11.711 -9.195 -3.631 1 86.38 34 THR B C 1
ATOM 1576 O O . THR B 1 34 ? 10.953 -10.117 -3.926 1 86.38 34 THR B O 1
ATOM 1579 N N . LYS B 1 35 ? 11.32 -8.031 -3.162 1 84.44 35 LYS B N 1
ATOM 1580 C CA . LYS B 1 35 ? 9.906 -7.742 -2.955 1 84.44 35 LYS B CA 1
ATOM 1581 C C . LYS B 1 35 ? 9.125 -7.84 -4.266 1 84.44 35 LYS B C 1
ATOM 1583 O O . LYS B 1 35 ? 8.031 -8.406 -4.301 1 84.44 35 LYS B O 1
ATOM 1588 N N . ARG B 1 36 ? 9.727 -7.344 -5.281 1 88.06 36 ARG B N 1
ATOM 1589 C CA . ARG B 1 36 ? 9.062 -7.375 -6.582 1 88.06 36 ARG B CA 1
ATOM 1590 C C . ARG B 1 36 ? 8.859 -8.812 -7.059 1 88.06 36 ARG B C 1
ATOM 1592 O O . ARG B 1 36 ? 7.797 -9.156 -7.574 1 88.06 36 ARG B O 1
ATOM 1599 N N . GLN B 1 37 ? 9.883 -9.547 -6.883 1 91.38 37 GLN B N 1
ATOM 1600 C CA . GLN B 1 37 ? 9.781 -10.953 -7.266 1 91.38 37 GLN B CA 1
ATOM 1601 C C . GLN B 1 37 ? 8.711 -11.672 -6.457 1 91.38 37 GLN B C 1
ATOM 1603 O O . GLN B 1 37 ? 7.969 -12.492 -6.992 1 91.38 37 GLN B O 1
ATOM 1608 N N . GLN B 1 38 ? 8.648 -11.312 -5.223 1 89 38 GLN B N 1
ATOM 1609 C CA . GLN B 1 38 ? 7.645 -11.906 -4.348 1 89 38 GLN B CA 1
ATOM 1610 C C . GLN B 1 38 ? 6.234 -11.555 -4.805 1 89 38 GLN B C 1
ATOM 1612 O O . GLN B 1 38 ? 5.367 -12.422 -4.902 1 89 38 GLN B O 1
ATOM 1617 N N . VAL B 1 39 ? 6.086 -10.375 -5.086 1 87.88 39 VAL B N 1
ATOM 1618 C CA . VAL B 1 39 ? 4.789 -9.883 -5.551 1 87.88 39 VAL B CA 1
ATOM 1619 C C . VAL B 1 39 ? 4.41 -10.578 -6.855 1 87.88 39 VAL B C 1
ATOM 1621 O O . VAL B 1 39 ? 3.266 -10.992 -7.039 1 87.88 39 VAL B O 1
ATOM 1624 N N . MET B 1 40 ? 5.355 -10.727 -7.746 1 92.44 40 MET B N 1
ATOM 1625 C CA . MET B 1 40 ? 5.109 -11.398 -9.016 1 92.44 40 MET B CA 1
ATOM 1626 C C . MET B 1 40 ? 4.668 -12.844 -8.797 1 92.44 40 MET B C 1
ATOM 1628 O O . MET B 1 40 ? 3.74 -13.32 -9.453 1 92.44 40 MET B O 1
ATOM 1632 N N . LEU B 1 41 ? 5.312 -13.453 -7.898 1 92.25 41 LEU B N 1
ATOM 1633 C CA . LEU B 1 41 ? 5.008 -14.852 -7.629 1 92.25 41 LEU B CA 1
ATOM 1634 C C . LEU B 1 41 ? 3.615 -15 -7.027 1 92.25 41 LEU B C 1
ATOM 1636 O O . LEU B 1 41 ? 2.9 -15.961 -7.328 1 92.25 41 LEU B O 1
ATOM 1640 N N . LEU B 1 42 ? 3.273 -14.07 -6.18 1 88.06 42 LEU B N 1
ATOM 1641 C CA . LEU B 1 42 ? 1.931 -14.086 -5.613 1 88.06 42 LEU B CA 1
ATOM 1642 C C . LEU B 1 42 ? 0.878 -13.898 -6.699 1 88.06 42 LEU B C 1
ATOM 1644 O O . LEU B 1 42 ? -0.176 -14.539 -6.664 1 88.06 42 LEU B O 1
ATOM 1648 N N . TYR B 1 43 ? 1.213 -13.062 -7.598 1 91 43 TYR B N 1
ATOM 1649 C CA . TYR B 1 43 ? 0.324 -12.852 -8.734 1 91 43 TYR B CA 1
ATOM 1650 C C . TYR B 1 43 ? 0.175 -14.125 -9.555 1 91 43 TYR B C 1
ATOM 1652 O O . TYR B 1 43 ? -0.937 -14.5 -9.93 1 91 43 TYR B O 1
ATOM 1660 N N . ILE B 1 44 ? 1.254 -14.711 -9.836 1 93.69 44 ILE B N 1
ATOM 1661 C CA . ILE B 1 44 ? 1.246 -15.945 -10.617 1 93.69 44 ILE B CA 1
ATOM 1662 C C . ILE B 1 44 ? 0.424 -17.016 -9.883 1 93.69 44 ILE B C 1
ATOM 1664 O O . ILE B 1 44 ? -0.289 -17.797 -10.516 1 93.69 44 ILE B O 1
ATOM 1668 N N . LEU B 1 45 ? 0.522 -17.016 -8.594 1 90.31 45 LEU B N 1
ATOM 1669 C CA . LEU B 1 45 ? -0.203 -17.969 -7.766 1 90.31 45 LEU B CA 1
ATOM 1670 C C . LEU B 1 45 ? -1.709 -17.766 -7.883 1 90.31 45 LEU B C 1
ATOM 1672 O O . LEU B 1 45 ? -2.475 -18.719 -7.938 1 90.31 45 LEU B O 1
ATOM 1676 N N . LYS B 1 46 ? -2.129 -16.562 -7.961 1 87 46 LYS B N 1
ATOM 1677 C CA . LYS B 1 46 ? -3.543 -16.234 -7.828 1 87 46 LYS B CA 1
ATOM 1678 C C . LYS B 1 46 ? -4.223 -16.172 -9.195 1 87 46 LYS B C 1
ATOM 1680 O O . LYS B 1 46 ? -5.445 -16.312 -9.289 1 87 46 LYS B O 1
ATOM 1685 N N . GLN B 1 47 ? -3.453 -15.945 -10.164 1 88 47 GLN B N 1
ATOM 1686 C CA . GLN B 1 47 ? -4.016 -15.75 -11.5 1 88 47 GLN B CA 1
ATOM 1687 C C . GLN B 1 47 ? -3.76 -16.969 -12.383 1 88 47 GLN B C 1
ATOM 1689 O O . GLN B 1 47 ? -2.697 -17.594 -12.305 1 88 47 GLN B O 1
ATOM 1694 N N . GLU B 1 48 ? -4.793 -17.156 -13.18 1 86.25 48 GLU B N 1
ATOM 1695 C CA . GLU B 1 48 ? -4.621 -18.188 -14.195 1 86.25 48 GLU B CA 1
ATOM 1696 C C . GLU B 1 48 ? -4.094 -17.594 -15.5 1 86.25 48 GLU B C 1
ATOM 1698 O O . GLU B 1 48 ? -4.367 -16.438 -15.812 1 86.25 48 GLU B O 1
ATOM 1703 N N . ASN B 1 49 ? -3.277 -18.375 -16.234 1 90.12 49 ASN B N 1
ATOM 1704 C CA . ASN B 1 49 ? -2.809 -17.984 -17.562 1 90.12 49 ASN B CA 1
ATOM 1705 C C . ASN B 1 49 ? -2.053 -16.656 -17.531 1 90.12 49 ASN B C 1
ATOM 1707 O O . ASN B 1 49 ? -2.342 -15.758 -18.312 1 90.12 49 ASN B O 1
ATOM 1711 N N . VAL B 1 50 ? -1.098 -16.578 -16.641 1 94.81 50 VAL B N 1
ATOM 1712 C CA . VAL B 1 50 ? -0.314 -15.367 -16.469 1 94.81 50 VAL B CA 1
ATOM 1713 C C . VAL B 1 50 ? 0.612 -15.172 -17.672 1 94.81 50 VAL B C 1
ATOM 1715 O O . VAL B 1 50 ? 1.302 -16.109 -18.094 1 94.81 50 VAL B O 1
ATOM 1718 N N . THR B 1 51 ? 0.539 -13.961 -18.281 1 94.81 51 THR B N 1
ATOM 1719 C CA . THR B 1 51 ? 1.408 -13.602 -19.391 1 94.81 51 THR B CA 1
ATOM 1720 C C . THR B 1 51 ? 2.43 -12.547 -18.969 1 94.81 51 THR B C 1
ATOM 1722 O O . THR B 1 51 ? 2.297 -11.945 -17.891 1 94.81 51 THR B O 1
ATOM 1725 N N . MET B 1 52 ? 3.447 -12.383 -19.859 1 94.31 52 MET B N 1
ATOM 1726 C CA . MET B 1 52 ? 4.445 -11.344 -19.609 1 94.31 52 MET B CA 1
ATOM 1727 C C . MET B 1 52 ? 3.797 -9.961 -19.578 1 94.31 52 MET B C 1
ATOM 1729 O O . MET B 1 52 ? 4.137 -9.133 -18.734 1 94.31 52 MET B O 1
ATOM 1733 N N . THR B 1 53 ? 2.816 -9.836 -20.453 1 93.69 53 THR B N 1
ATOM 1734 C CA . THR B 1 53 ? 2.104 -8.562 -20.516 1 93.69 53 THR B CA 1
ATOM 1735 C C . THR B 1 53 ? 1.284 -8.336 -19.25 1 93.69 53 THR B C 1
ATOM 1737 O O . THR B 1 53 ? 1.286 -7.23 -18.703 1 93.69 53 THR B O 1
ATOM 1740 N N . GLY B 1 54 ? 0.654 -9.359 -18.797 1 93 54 GLY B N 1
ATOM 1741 C CA . GLY B 1 54 ? -0.12 -9.273 -17.578 1 93 54 GLY B CA 1
ATOM 1742 C C . GLY B 1 54 ? 0.722 -8.914 -16.359 1 93 54 GLY B C 1
ATOM 1743 O O . GLY B 1 54 ? 0.304 -8.117 -15.523 1 93 54 GLY B O 1
ATOM 1744 N N . LEU B 1 55 ? 1.888 -9.477 -16.297 1 95.06 55 LEU B N 1
ATOM 1745 C CA . LEU B 1 55 ? 2.805 -9.195 -15.188 1 95.06 55 LEU B CA 1
ATOM 1746 C C . LEU B 1 55 ? 3.293 -7.75 -15.242 1 95.06 55 LEU B C 1
ATOM 1748 O O . LEU B 1 55 ? 3.391 -7.086 -14.211 1 95.06 55 LEU B O 1
ATOM 1752 N N . ALA B 1 56 ? 3.604 -7.266 -16.469 1 94.12 56 ALA B N 1
ATOM 1753 C CA . ALA B 1 56 ? 4.07 -5.895 -16.656 1 94.12 56 ALA B CA 1
ATOM 1754 C C . ALA B 1 56 ? 3.014 -4.887 -16.203 1 94.12 56 ALA B C 1
ATOM 1756 O O . ALA B 1 56 ? 3.326 -3.918 -15.508 1 94.12 56 ALA B O 1
ATOM 1757 N N . GLU B 1 57 ? 1.775 -5.168 -16.516 1 88.31 57 GLU B N 1
ATOM 1758 C CA . GLU B 1 57 ? 0.658 -4.305 -16.141 1 88.31 57 GLU B CA 1
ATOM 1759 C C . GLU B 1 57 ? 0.425 -4.332 -14.625 1 88.31 57 GLU B C 1
ATOM 1761 O O . GLU B 1 57 ? 0.25 -3.283 -14 1 88.31 57 GLU B O 1
ATOM 1766 N N . TYR B 1 58 ? 0.481 -5.492 -14.148 1 88.12 58 TYR B N 1
ATOM 1767 C CA . TYR B 1 58 ? 0.218 -5.664 -12.727 1 88.12 58 TYR B CA 1
ATOM 1768 C C . TYR B 1 58 ? 1.279 -4.961 -11.883 1 88.12 58 TYR B C 1
ATOM 1770 O O . TYR B 1 58 ? 0.963 -4.324 -10.875 1 88.12 58 TYR B O 1
ATOM 1778 N N . CYS B 1 59 ? 2.537 -5.102 -12.242 1 89.75 59 CYS B N 1
ATOM 1779 C CA . CYS B 1 59 ? 3.641 -4.539 -11.469 1 89.75 59 CYS B CA 1
ATOM 1780 C C . CYS B 1 59 ? 3.957 -3.119 -11.922 1 89.75 59 CYS B C 1
ATOM 1782 O O . CYS B 1 59 ? 4.812 -2.451 -11.336 1 89.75 59 CYS B O 1
ATOM 1784 N N . ASP B 1 60 ? 3.283 -2.693 -12.922 1 85.5 60 ASP B N 1
ATOM 1785 C CA . ASP B 1 60 ? 3.498 -1.359 -13.477 1 85.5 60 ASP B CA 1
ATOM 1786 C C . ASP B 1 60 ? 4.961 -1.148 -13.852 1 85.5 60 ASP B C 1
ATOM 1788 O O . ASP B 1 60 ? 5.582 -0.173 -13.422 1 85.5 60 ASP B O 1
ATOM 1792 N N . ILE B 1 61 ? 5.527 -2.021 -14.586 1 89.12 61 ILE B N 1
ATOM 1793 C CA . ILE B 1 61 ? 6.891 -1.949 -15.094 1 89.12 61 ILE B CA 1
ATOM 1794 C C . ILE B 1 61 ? 6.918 -2.328 -16.578 1 89.12 61 ILE B C 1
ATOM 1796 O O . ILE B 1 61 ? 5.902 -2.758 -17.125 1 89.12 61 ILE B O 1
ATOM 1800 N N . SER B 1 62 ? 8.008 -2.107 -17.203 1 93.81 62 SER B N 1
ATOM 1801 C CA . SER B 1 62 ? 8.148 -2.391 -18.625 1 93.81 62 SER B CA 1
ATOM 1802 C C . SER B 1 62 ? 8.234 -3.891 -18.891 1 93.81 62 SER B C 1
ATOM 1804 O O . SER B 1 62 ? 8.633 -4.656 -18 1 93.81 62 SER B O 1
ATOM 1806 N N . ARG B 1 63 ? 7.855 -4.246 -20.078 1 93.94 63 ARG B N 1
ATOM 1807 C CA . ARG B 1 63 ? 7.953 -5.641 -20.5 1 93.94 63 ARG B CA 1
ATOM 1808 C C . ARG B 1 63 ? 9.398 -6.129 -20.422 1 93.94 63 ARG B C 1
ATOM 1810 O O . ARG B 1 63 ? 9.656 -7.293 -20.109 1 93.94 63 ARG B O 1
ATOM 1817 N N . SER B 1 64 ? 10.289 -5.242 -20.734 1 96.19 64 SER B N 1
ATOM 1818 C CA . SER B 1 64 ? 11.711 -5.578 -20.688 1 96.19 64 SER B CA 1
ATOM 1819 C C . SER B 1 64 ? 12.148 -5.93 -19.266 1 96.19 64 SER B C 1
ATOM 1821 O O . SER B 1 64 ? 12.867 -6.906 -19.062 1 96.19 64 SER B O 1
ATOM 1823 N N . ALA B 1 65 ? 11.68 -5.207 -18.266 1 95.06 65 ALA B N 1
ATOM 1824 C CA . ALA B 1 65 ? 12.008 -5.461 -16.859 1 95.06 65 ALA B CA 1
ATOM 1825 C C . ALA B 1 65 ? 11.406 -6.789 -16.406 1 95.06 65 ALA B C 1
ATOM 1827 O O . ALA B 1 65 ? 12.055 -7.543 -15.672 1 95.06 65 ALA B O 1
ATOM 1828 N N . VAL B 1 66 ? 10.219 -7.039 -16.859 1 96.12 66 VAL B N 1
ATOM 1829 C CA . VAL B 1 66 ? 9.578 -8.305 -16.531 1 96.12 66 VAL B CA 1
ATOM 1830 C C . VAL B 1 66 ? 10.391 -9.461 -17.109 1 96.12 66 VAL B C 1
ATOM 1832 O O . VAL B 1 66 ? 10.648 -10.453 -16.422 1 96.12 66 VAL B O 1
ATOM 1835 N N . SER B 1 67 ? 10.781 -9.328 -18.359 1 96.06 67 SER B N 1
ATOM 1836 C CA . SER B 1 67 ? 11.539 -10.383 -19.031 1 96.06 67 SER B CA 1
ATOM 1837 C C . SER B 1 67 ? 12.82 -10.711 -18.281 1 96.06 67 SER B C 1
ATOM 1839 O O . SER B 1 67 ? 13.156 -11.883 -18.078 1 96.06 67 SER B O 1
ATOM 1841 N N . GLN B 1 68 ? 13.438 -9.688 -17.781 1 96.5 68 GLN B N 1
ATOM 1842 C CA . GLN B 1 68 ? 14.68 -9.883 -17.047 1 96.5 68 GLN B CA 1
ATOM 1843 C C . GLN B 1 68 ? 14.422 -10.609 -15.727 1 96.5 68 GLN B C 1
ATOM 1845 O O . GLN B 1 68 ? 15.148 -11.539 -15.367 1 96.5 68 GLN B O 1
ATOM 1850 N N . THR B 1 69 ? 13.445 -10.203 -15.062 1 96.31 69 THR B N 1
ATOM 1851 C CA . THR B 1 69 ? 13.109 -10.805 -13.781 1 96.31 69 THR B CA 1
ATOM 1852 C C . THR B 1 69 ? 12.656 -12.25 -13.953 1 96.31 69 THR B C 1
ATOM 1854 O O . THR B 1 69 ? 13.086 -13.133 -13.219 1 96.31 69 THR B O 1
ATOM 1857 N N . ILE B 1 70 ? 11.852 -12.453 -14.953 1 96.56 70 ILE B N 1
ATOM 1858 C CA . ILE B 1 70 ? 11.297 -13.781 -15.211 1 96.56 70 ILE B CA 1
ATOM 1859 C C . ILE B 1 70 ? 12.406 -14.719 -15.664 1 96.56 70 ILE B C 1
ATOM 1861 O O . ILE B 1 70 ? 12.43 -15.898 -15.289 1 96.56 70 ILE B O 1
ATOM 1865 N N . ALA B 1 71 ? 13.32 -14.195 -16.469 1 97 71 ALA B N 1
ATOM 1866 C CA . ALA B 1 71 ? 14.453 -15 -16.906 1 97 71 ALA B CA 1
ATOM 1867 C C . ALA B 1 71 ? 15.258 -15.5 -15.711 1 97 71 ALA B C 1
ATOM 1869 O O . ALA B 1 71 ? 15.648 -16.672 -15.664 1 97 71 ALA B O 1
ATOM 1870 N N . LYS B 1 72 ? 15.445 -14.695 -14.766 1 96.56 72 LYS B N 1
ATOM 1871 C CA . LYS B 1 72 ? 16.188 -15.055 -13.562 1 96.56 72 LYS B CA 1
ATOM 1872 C C . LYS B 1 72 ? 15.453 -16.109 -12.75 1 96.56 72 LYS B C 1
ATOM 1874 O O . LYS B 1 72 ? 16.062 -17.094 -12.305 1 96.56 72 LYS B O 1
ATOM 1879 N N . LEU B 1 73 ? 14.18 -15.977 -12.617 1 96.44 73 LEU B N 1
ATOM 1880 C CA . LEU B 1 73 ? 13.367 -16.922 -11.859 1 96.44 73 LEU B CA 1
ATOM 1881 C C . LEU B 1 73 ? 13.281 -18.266 -12.57 1 96.44 73 LEU B C 1
ATOM 1883 O O . LEU B 1 73 ? 13.211 -19.312 -11.922 1 96.44 73 LEU B O 1
ATOM 1887 N N . GLU B 1 74 ? 13.273 -18.219 -13.844 1 96.94 74 GLU B N 1
ATOM 1888 C CA . GLU B 1 74 ? 13.234 -19.438 -14.641 1 96.94 74 GLU B CA 1
ATOM 1889 C C . GLU B 1 74 ? 14.555 -20.203 -14.531 1 96.94 74 GLU B C 1
ATOM 1891 O O . GLU B 1 74 ? 14.555 -21.438 -14.43 1 96.94 74 GLU B O 1
ATOM 1896 N N . GLN B 1 75 ? 15.609 -19.422 -14.562 1 96.31 75 GLN B N 1
ATOM 1897 C CA . GLN B 1 75 ? 16.922 -20.016 -14.398 1 96.31 75 GLN B CA 1
ATOM 1898 C C . GLN B 1 75 ? 17.031 -20.75 -13.062 1 96.31 75 GLN B C 1
ATOM 1900 O O . GLN B 1 75 ? 17.703 -21.781 -12.969 1 96.31 75 GLN B O 1
ATOM 1905 N N . LEU B 1 76 ? 16.328 -20.266 -12.078 1 94.19 76 LEU B N 1
ATOM 1906 C CA . LEU B 1 76 ? 16.344 -20.859 -10.75 1 94.19 76 LEU B CA 1
ATOM 1907 C C . LEU B 1 76 ? 15.273 -21.938 -10.617 1 94.19 76 LEU B C 1
ATOM 1909 O O . LEU B 1 76 ? 15.07 -22.484 -9.531 1 94.19 76 LEU B O 1
ATOM 1913 N N . SER B 1 77 ? 14.562 -22.234 -11.641 1 95.94 77 SER B N 1
ATOM 1914 C CA . SER B 1 77 ? 13.516 -23.25 -11.719 1 95.94 77 SER B CA 1
ATOM 1915 C C . SER B 1 77 ? 12.352 -22.922 -10.789 1 95.94 77 SER B C 1
ATOM 1917 O O . SER B 1 77 ? 11.664 -23.828 -10.312 1 95.94 77 SER B O 1
ATOM 1919 N N . ILE B 1 78 ? 12.227 -21.672 -10.5 1 95.62 78 ILE B N 1
ATOM 1920 C CA . ILE B 1 78 ? 11.102 -21.219 -9.68 1 95.62 78 ILE B CA 1
ATOM 1921 C C . ILE B 1 78 ? 9.844 -21.109 -10.539 1 95.62 78 ILE B C 1
ATOM 1923 O O . ILE B 1 78 ? 8.758 -21.516 -10.109 1 95.62 78 ILE B O 1
ATOM 1927 N N . ILE B 1 79 ? 10.055 -20.578 -11.75 1 97.25 79 ILE B N 1
ATOM 1928 C CA . ILE B 1 79 ? 8.945 -20.516 -12.695 1 97.25 79 ILE B CA 1
ATOM 1929 C C . ILE B 1 79 ? 9.359 -21.172 -14.016 1 97.25 79 ILE B C 1
ATOM 1931 O O . ILE B 1 79 ? 10.523 -21.531 -14.195 1 97.25 79 ILE B O 1
ATOM 1935 N N . LYS B 1 80 ? 8.453 -21.406 -14.852 1 96.81 80 LYS B N 1
ATOM 1936 C CA . LYS B 1 80 ? 8.672 -21.891 -16.203 1 96.81 80 LYS B CA 1
ATOM 1937 C C . LYS B 1 80 ? 7.723 -21.234 -17.203 1 96.81 80 LYS B C 1
ATOM 1939 O O . LYS B 1 80 ? 6.582 -20.922 -16.859 1 96.81 80 LYS B O 1
ATOM 1944 N N . ARG B 1 81 ? 8.289 -21.031 -18.375 1 95.31 81 ARG B N 1
ATOM 1945 C CA . ARG B 1 81 ? 7.461 -20.531 -19.469 1 95.31 81 ARG B CA 1
ATOM 1946 C C . ARG B 1 81 ? 6.848 -21.672 -20.25 1 95.31 81 ARG B C 1
ATOM 1948 O O . ARG B 1 81 ? 7.531 -22.641 -20.594 1 95.31 81 ARG B O 1
ATOM 1955 N N . VAL B 1 82 ? 5.535 -21.531 -20.422 1 94.19 82 VAL B N 1
ATOM 1956 C CA . VAL B 1 82 ? 4.84 -22.578 -21.141 1 94.19 82 VAL B CA 1
ATOM 1957 C C . VAL B 1 82 ? 4.082 -21.984 -22.328 1 94.19 82 VAL B C 1
ATOM 1959 O O . VAL B 1 82 ? 3.404 -20.969 -22.188 1 94.19 82 VAL B O 1
ATOM 1962 N N . ILE B 1 83 ? 4.262 -22.625 -23.469 1 91.31 83 ILE B N 1
ATOM 1963 C CA . ILE B 1 83 ? 3.57 -22.156 -24.672 1 91.31 83 ILE B CA 1
ATOM 1964 C C . ILE B 1 83 ? 2.105 -22.578 -24.609 1 91.31 83 ILE B C 1
ATOM 1966 O O . ILE B 1 83 ? 1.796 -23.734 -24.281 1 91.31 83 ILE B O 1
ATOM 1970 N N . ASN B 1 84 ? 1.224 -21.609 -24.828 1 86.06 84 ASN B N 1
ATOM 1971 C CA . ASN B 1 84 ? -0.2 -21.922 -24.906 1 86.06 84 ASN B CA 1
ATOM 1972 C C . ASN B 1 84 ? -0.519 -22.766 -26.141 1 86.06 84 ASN B C 1
ATOM 1974 O O . ASN B 1 84 ? -0.35 -22.297 -27.266 1 86.06 84 ASN B O 1
ATOM 1978 N N . LYS B 1 85 ? -0.977 -23.891 -25.891 1 85.75 85 LYS B N 1
ATOM 1979 C CA . LYS B 1 85 ? -1.251 -24.828 -26.969 1 85.75 85 LYS B CA 1
ATOM 1980 C C . LYS B 1 85 ? -2.357 -24.312 -27.891 1 85.75 85 LYS B C 1
ATOM 1982 O O . LYS B 1 85 ? -2.352 -24.562 -29.094 1 85.75 85 LYS B O 1
ATOM 1987 N N . GLU B 1 86 ? -3.287 -23.594 -27.281 1 87 86 GLU B N 1
ATOM 1988 C CA . GLU B 1 86 ? -4.414 -23.047 -28.031 1 87 86 GLU B CA 1
ATOM 1989 C C . GLU B 1 86 ? -4.004 -21.797 -28.812 1 87 86 GLU B C 1
ATOM 1991 O O . GLU B 1 86 ? -4.625 -21.453 -29.828 1 87 86 GLU B O 1
ATOM 1996 N N . ASN B 1 87 ? -3.16 -21.172 -28.359 1 86.81 87 ASN B N 1
ATOM 1997 C CA . ASN B 1 87 ? -2.592 -19.984 -28.969 1 86.81 87 ASN B CA 1
ATOM 1998 C C . ASN B 1 87 ? -1.073 -19.938 -28.828 1 86.81 87 ASN B C 1
ATOM 2000 O O . ASN B 1 87 ? -0.551 -19.422 -27.828 1 86.81 87 ASN B O 1
ATOM 2004 N N . ARG B 1 88 ? -0.331 -20.422 -29.812 1 85.31 88 ARG B N 1
ATOM 2005 C CA . ARG B 1 88 ? 1.108 -20.641 -29.734 1 85.31 88 ARG B CA 1
ATOM 2006 C C . ARG B 1 88 ? 1.862 -19.312 -29.641 1 85.31 88 ARG B C 1
ATOM 2008 O O . ARG B 1 88 ? 3.045 -19.281 -29.297 1 85.31 88 ARG B O 1
ATOM 2015 N N . ARG B 1 89 ? 1.146 -18.281 -29.891 1 85.81 89 ARG B N 1
ATOM 2016 C CA . ARG B 1 89 ? 1.788 -16.969 -29.812 1 85.81 89 ARG B CA 1
ATOM 2017 C C . ARG B 1 89 ? 1.791 -16.453 -28.375 1 85.81 89 ARG B C 1
ATOM 2019 O O . ARG B 1 89 ? 2.498 -15.492 -28.062 1 85.81 89 ARG B O 1
ATOM 2026 N N . GLU B 1 90 ? 1.095 -17.219 -27.594 1 87.94 90 GLU B N 1
ATOM 2027 C CA . GLU B 1 90 ? 0.978 -16.75 -26.203 1 87.94 90 GLU B CA 1
ATOM 2028 C C . GLU B 1 90 ? 1.812 -17.609 -25.266 1 87.94 90 GLU B C 1
ATOM 2030 O O . GLU B 1 90 ? 1.839 -18.844 -25.391 1 87.94 90 GLU B O 1
ATOM 2035 N N . VAL B 1 91 ? 2.576 -16.984 -24.5 1 91.88 91 VAL B N 1
ATOM 2036 C CA . VAL B 1 91 ? 3.381 -17.672 -23.484 1 91.88 91 VAL B CA 1
ATOM 2037 C C . VAL B 1 91 ? 2.789 -17.422 -22.109 1 91.88 91 VAL B C 1
ATOM 2039 O O . VAL B 1 91 ? 2.439 -16.281 -21.766 1 91.88 91 VAL B O 1
ATOM 2042 N N . HIS B 1 92 ? 2.623 -18.562 -21.422 1 95.38 92 HIS B N 1
ATOM 2043 C CA . HIS B 1 92 ? 2.141 -18.453 -20.047 1 95.38 92 HIS B CA 1
ATOM 2044 C C . HIS B 1 92 ? 3.252 -18.75 -19.047 1 95.38 92 HIS B C 1
ATOM 2046 O O . HIS B 1 92 ? 4.195 -19.484 -19.359 1 95.38 92 HIS B O 1
ATOM 2052 N N . ILE B 1 93 ? 3.078 -18.172 -17.891 1 97.06 93 ILE B N 1
ATOM 2053 C CA . ILE B 1 93 ? 4.051 -18.375 -16.812 1 97.06 93 ILE B CA 1
ATOM 2054 C C . ILE B 1 93 ? 3.443 -19.25 -15.719 1 97.06 93 ILE B C 1
ATOM 2056 O O . ILE B 1 93 ? 2.324 -19 -15.266 1 97.06 93 ILE B O 1
ATOM 2060 N N . GLU B 1 94 ? 4.16 -20.328 -15.383 1 95.88 94 GLU B N 1
ATOM 2061 C CA . GLU B 1 94 ? 3.734 -21.234 -14.328 1 95.88 94 GLU B CA 1
ATOM 2062 C C . GLU B 1 94 ? 4.871 -21.516 -13.344 1 95.88 94 GLU B C 1
ATOM 2064 O O . GLU B 1 94 ? 6.023 -21.172 -13.609 1 95.88 94 GLU B O 1
ATOM 2069 N N . PHE B 1 95 ? 4.438 -22.094 -12.227 1 95.94 95 PHE B N 1
ATOM 2070 C CA . PHE B 1 95 ? 5.473 -22.469 -11.266 1 95.94 95 PHE B CA 1
ATOM 2071 C C . PHE B 1 95 ? 6.324 -23.609 -11.805 1 95.94 95 PHE B C 1
ATOM 2073 O O . PHE B 1 95 ? 5.805 -24.547 -12.414 1 95.94 95 PHE B O 1
ATOM 2080 N N . GLY B 1 96 ? 7.617 -23.5 -11.578 1 95.69 96 GLY B N 1
ATOM 2081 C CA . GLY B 1 96 ? 8.539 -24.594 -11.883 1 95.69 96 GLY B CA 1
ATOM 2082 C C . GLY B 1 96 ? 8.688 -25.562 -10.734 1 95.69 96 GLY B C 1
ATOM 2083 O O . GLY B 1 96 ? 7.934 -25.516 -9.758 1 95.69 96 GLY B O 1
ATOM 2084 N N . THR B 1 97 ? 9.562 -26.422 -10.867 1 94.69 97 THR B N 1
ATOM 2085 C CA . THR B 1 97 ? 9.766 -27.5 -9.906 1 94.69 97 THR B CA 1
ATOM 2086 C C . THR B 1 97 ? 10.102 -26.938 -8.523 1 94.69 97 THR B C 1
ATOM 2088 O O . THR B 1 97 ? 9.5 -27.344 -7.523 1 94.69 97 THR B O 1
ATOM 2091 N N . LYS B 1 98 ? 11 -25.969 -8.477 1 92.75 98 LYS B N 1
ATOM 2092 C CA . LYS B 1 98 ? 11.391 -25.375 -7.199 1 92.75 98 LYS B CA 1
ATOM 2093 C C . LYS B 1 98 ? 10.312 -24.422 -6.68 1 92.75 98 LYS B C 1
ATOM 2095 O O . LYS B 1 98 ? 10.188 -24.234 -5.473 1 92.75 98 LYS B O 1
ATOM 2100 N N . GLY B 1 99 ? 9.586 -23.906 -7.605 1 93.88 99 GLY B N 1
ATOM 2101 C CA . GLY B 1 99 ? 8.539 -22.969 -7.25 1 93.88 99 GLY B CA 1
ATOM 2102 C C . GLY B 1 99 ? 7.336 -23.625 -6.602 1 93.88 99 GLY B C 1
ATOM 2103 O O . GLY B 1 99 ? 6.578 -22.984 -5.879 1 93.88 99 GLY B O 1
ATOM 2104 N N . LEU B 1 100 ? 7.184 -24.922 -6.836 1 93.44 100 LEU B N 1
ATOM 2105 C CA . LEU B 1 100 ? 6.031 -25.656 -6.312 1 93.44 100 LEU B CA 1
ATOM 2106 C C . LEU B 1 100 ? 6.078 -25.719 -4.793 1 93.44 100 LEU B C 1
ATOM 2108 O O . LEU B 1 100 ? 5.039 -25.656 -4.129 1 93.44 100 LEU B O 1
ATOM 2112 N N . GLU B 1 101 ? 7.238 -25.875 -4.289 1 90.56 101 GLU B N 1
ATOM 2113 C CA . GLU B 1 101 ? 7.379 -25.828 -2.836 1 90.56 101 GLU B CA 1
ATOM 2114 C C . GLU B 1 101 ? 6.957 -24.484 -2.273 1 90.56 101 GLU B C 1
ATOM 2116 O O . GLU B 1 101 ? 6.273 -24.406 -1.251 1 90.56 101 GLU B O 1
ATOM 2121 N N . MET B 1 102 ? 7.355 -23.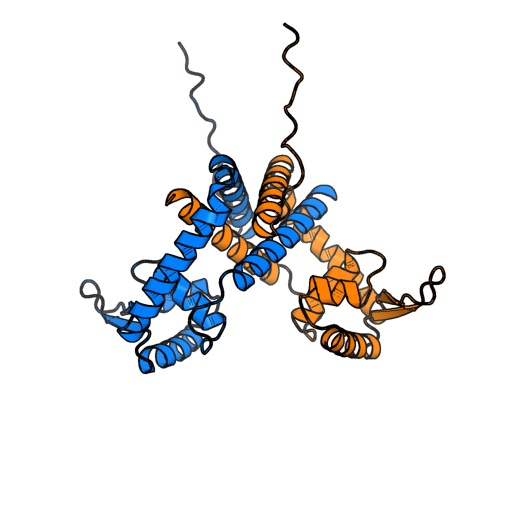469 -2.936 1 88.75 102 MET B N 1
ATOM 2122 C CA . MET B 1 102 ? 6.988 -22.109 -2.523 1 88.75 102 MET B CA 1
ATOM 2123 C C . MET B 1 102 ? 5.477 -21.906 -2.613 1 88.75 102 MET B C 1
ATOM 2125 O O . MET B 1 102 ? 4.879 -21.297 -1.73 1 88.75 102 MET B O 1
ATOM 2129 N N . LYS B 1 103 ? 4.969 -22.422 -3.641 1 91.31 103 LYS B N 1
ATOM 2130 C CA . LYS B 1 103 ? 3.523 -22.359 -3.83 1 91.31 103 LYS B CA 1
ATOM 2131 C C . LYS B 1 103 ? 2.781 -22.938 -2.627 1 91.31 103 LYS B C 1
ATOM 2133 O O . LYS B 1 103 ? 1.847 -22.312 -2.115 1 91.31 103 LYS B O 1
ATOM 2138 N N . ASP B 1 104 ? 3.184 -24.094 -2.211 1 91.94 104 ASP B N 1
ATOM 2139 C CA . ASP B 1 104 ? 2.547 -24.75 -1.074 1 91.94 104 ASP B CA 1
ATOM 2140 C C . ASP B 1 104 ? 2.689 -23.906 0.196 1 91.94 104 ASP B C 1
ATOM 2142 O O . ASP B 1 104 ? 1.748 -23.812 0.987 1 91.94 104 ASP B O 1
ATOM 2146 N N . GLN B 1 105 ? 3.848 -23.359 0.321 1 89.56 105 GLN B N 1
ATOM 2147 C CA . GLN B 1 105 ? 4.09 -22.516 1.484 1 89.56 105 GLN B CA 1
ATOM 2148 C C . GLN B 1 105 ? 3.193 -21.281 1.459 1 89.56 105 GLN B C 1
ATOM 2150 O O . GLN B 1 105 ? 2.664 -20.859 2.494 1 89.56 105 GLN B O 1
ATOM 2155 N N . PHE B 1 106 ? 3.002 -20.734 0.295 1 87.81 106 PHE B N 1
ATOM 2156 C CA . PHE B 1 106 ? 2.125 -19.578 0.136 1 87.81 106 PHE B CA 1
ATOM 2157 C C . PHE B 1 106 ? 0.688 -19.938 0.501 1 87.81 106 PHE B C 1
ATOM 2159 O O . PHE B 1 106 ? 0.009 -19.172 1.188 1 87.81 106 PHE B O 1
ATOM 2166 N N . ILE B 1 107 ? 0.273 -21.031 0.048 1 88.62 107 ILE B N 1
ATOM 2167 C CA . ILE B 1 107 ? -1.094 -21.469 0.298 1 88.62 107 ILE B CA 1
ATOM 2168 C C . ILE B 1 107 ? -1.31 -21.672 1.798 1 88.62 107 ILE B C 1
ATOM 2170 O O . ILE B 1 107 ? -2.328 -21.234 2.344 1 88.62 107 ILE B O 1
ATOM 2174 N N . GLN B 1 108 ? -0.357 -22.234 2.414 1 91 108 GLN B N 1
ATOM 2175 C CA . GLN B 1 108 ? -0.446 -22.453 3.854 1 91 108 GLN B CA 1
ATOM 2176 C C . GLN B 1 108 ? -0.453 -21.141 4.613 1 91 108 GLN B C 1
ATOM 2178 O O . GLN B 1 108 ? -1.215 -20.969 5.566 1 91 108 GLN B O 1
ATOM 2183 N N . MET B 1 109 ? 0.382 -20.266 4.18 1 87.69 109 MET B N 1
ATOM 2184 C CA . MET B 1 109 ? 0.446 -18.953 4.812 1 87.69 109 MET B CA 1
ATOM 2185 C C . MET B 1 109 ? -0.878 -18.219 4.66 1 87.69 109 MET B C 1
ATOM 2187 O O . MET B 1 109 ? -1.366 -17.609 5.617 1 87.69 109 MET B O 1
ATOM 2191 N N . GLU B 1 110 ? -1.374 -18.219 3.518 1 87.25 110 GLU B N 1
ATOM 2192 C CA . GLU B 1 110 ? -2.662 -17.578 3.27 1 87.25 110 GLU B CA 1
ATOM 2193 C C . GLU B 1 110 ? -3.76 -18.188 4.137 1 87.25 110 GLU B C 1
ATOM 2195 O O . GLU B 1 110 ? -4.586 -17.469 4.695 1 87.25 110 GLU B O 1
ATOM 2200 N N . GLN B 1 111 ? -3.764 -19.5 4.227 1 90.88 111 GLN B N 1
ATOM 2201 C CA . GLN B 1 111 ? -4.742 -20.188 5.062 1 90.88 111 GLN B CA 1
ATOM 2202 C C . GLN B 1 111 ? -4.613 -19.766 6.523 1 90.88 111 GLN B C 1
ATOM 2204 O O . GLN B 1 111 ? -5.617 -19.547 7.203 1 90.88 111 GLN B O 1
ATOM 2209 N N . ASN B 1 112 ? -3.402 -19.656 6.957 1 90.75 112 ASN B N 1
ATOM 2210 C CA . ASN B 1 112 ? -3.158 -19.219 8.328 1 90.75 112 ASN B CA 1
ATOM 2211 C C . ASN B 1 112 ? -3.662 -17.781 8.547 1 90.75 112 ASN B C 1
ATOM 2213 O O . ASN B 1 112 ? -4.273 -17.5 9.578 1 90.75 112 ASN B O 1
ATOM 2217 N N . LEU B 1 113 ? -3.393 -16.969 7.609 1 88 113 LEU B N 1
ATOM 2218 C CA . LEU B 1 113 ? -3.857 -15.594 7.672 1 88 113 LEU B CA 1
ATOM 2219 C C . LEU B 1 113 ? -5.379 -15.539 7.781 1 88 113 LEU B C 1
ATOM 2221 O O . LEU B 1 113 ? -5.918 -14.797 8.609 1 88 113 LEU B O 1
ATOM 2225 N N . ILE B 1 114 ? -6.027 -16.312 6.984 1 89.81 114 ILE B N 1
ATOM 2226 C CA . ILE B 1 114 ? -7.484 -16.328 6.965 1 89.81 114 ILE B CA 1
ATOM 2227 C C . ILE B 1 114 ? -8.008 -16.844 8.305 1 89.81 114 ILE B C 1
ATOM 2229 O O . ILE B 1 114 ? -8.836 -16.203 8.953 1 89.81 114 ILE B O 1
ATOM 2233 N N . GLU B 1 115 ? -7.461 -17.891 8.742 1 91.5 115 GLU B N 1
ATOM 2234 C CA . GLU B 1 115 ? -7.973 -18.578 9.93 1 91.5 115 GLU B CA 1
ATOM 2235 C C . GLU B 1 115 ? -7.672 -17.797 11.195 1 91.5 115 GLU B C 1
ATOM 2237 O O . GLU B 1 115 ? -8.469 -17.797 12.141 1 91.5 115 GLU B O 1
ATOM 2242 N N . GLN B 1 116 ? -6.617 -17.078 11.164 1 89.25 116 GLN B N 1
ATOM 2243 C CA . GLN B 1 116 ? -6.188 -16.438 12.391 1 89.25 116 GLN B CA 1
ATOM 2244 C C . GLN B 1 116 ? -6.734 -15.008 12.484 1 89.25 116 GLN B C 1
ATOM 2246 O O . GLN B 1 116 ? -7.023 -14.516 13.578 1 89.25 116 GLN B O 1
ATOM 2251 N N . TYR B 1 117 ? -6.914 -14.398 11.297 1 89.25 117 TYR B N 1
ATOM 2252 C CA . TYR B 1 117 ? -7.199 -12.969 11.367 1 89.25 117 TYR B CA 1
ATOM 2253 C C . TYR B 1 117 ? -8.453 -12.625 10.578 1 89.25 117 TYR B C 1
ATOM 2255 O O . TYR B 1 117 ? -9.414 -12.078 11.125 1 89.25 117 TYR B O 1
ATOM 2263 N N . LEU B 1 118 ? -8.57 -13.062 9.359 1 89.94 118 LEU B N 1
ATOM 2264 C CA . LEU B 1 118 ? -9.617 -12.578 8.469 1 89.94 118 LEU B CA 1
ATOM 2265 C C . LEU B 1 118 ? -10.984 -13.078 8.906 1 89.94 118 LEU B C 1
ATOM 2267 O O . LEU B 1 118 ? -11.992 -12.375 8.742 1 89.94 118 LEU B O 1
ATOM 2271 N N . ILE B 1 119 ? -11 -14.227 9.5 1 91.94 119 ILE B N 1
ATOM 2272 C CA . ILE B 1 119 ? -12.273 -14.828 9.883 1 91.94 119 ILE B CA 1
ATOM 2273 C C . ILE B 1 119 ? -12.883 -14.047 11.039 1 91.94 119 ILE B C 1
ATOM 2275 O O . ILE B 1 119 ? -14.078 -14.188 11.336 1 91.94 119 ILE B O 1
ATOM 2279 N N . LYS B 1 120 ? -12.102 -13.258 11.711 1 91.12 120 LYS B N 1
ATOM 2280 C CA . LYS B 1 120 ? -12.57 -12.445 12.828 1 91.12 120 LYS B CA 1
ATOM 2281 C C . LYS B 1 120 ? -13.281 -11.195 12.336 1 91.12 120 LYS B C 1
ATOM 2283 O O . LYS B 1 120 ? -13.906 -10.484 13.125 1 91.12 120 LYS B O 1
ATOM 2288 N N . ILE B 1 121 ? -13.219 -10.945 11.094 1 90.19 121 ILE B N 1
ATOM 2289 C CA . ILE B 1 121 ? -13.922 -9.828 10.469 1 90.19 121 ILE B CA 1
ATOM 2290 C C . ILE B 1 121 ? -15.156 -10.344 9.742 1 90.19 121 ILE B C 1
ATOM 2292 O O . ILE B 1 121 ? -15.078 -11.305 8.977 1 90.19 121 ILE B O 1
ATOM 2296 N N . ASP B 1 122 ? -16.281 -9.703 9.969 1 92.5 122 ASP B N 1
ATOM 2297 C CA . ASP B 1 122 ? -17.5 -10.094 9.289 1 92.5 122 ASP B CA 1
ATOM 2298 C C . ASP B 1 122 ? -17.344 -9.984 7.77 1 92.5 122 ASP B C 1
ATOM 2300 O O . ASP B 1 122 ? -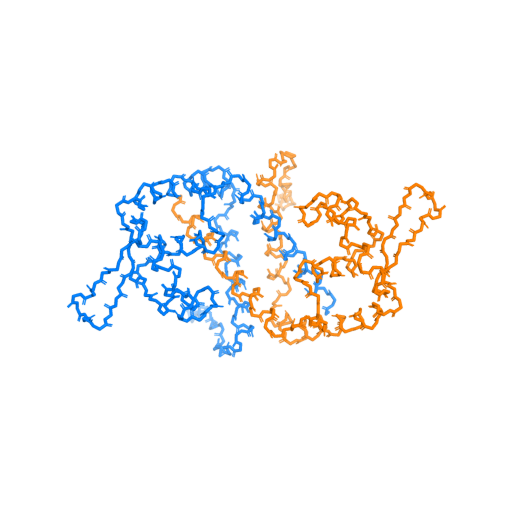16.906 -8.953 7.258 1 92.5 122 ASP B O 1
ATOM 2304 N N . ILE B 1 123 ? -17.734 -11.023 7.09 1 93.31 123 ILE B N 1
ATOM 2305 C CA . ILE B 1 123 ? -17.594 -11.078 5.641 1 93.31 123 ILE B CA 1
ATOM 2306 C C . ILE B 1 123 ? -18.391 -9.953 4.996 1 93.31 123 ILE B C 1
ATOM 2308 O O . ILE B 1 123 ? -17.984 -9.398 3.971 1 93.31 123 ILE B O 1
ATOM 2312 N N . LYS B 1 124 ? -19.469 -9.555 5.59 1 93.56 124 LYS B N 1
ATOM 2313 C CA . LYS B 1 124 ? -20.281 -8.469 5.066 1 93.56 124 LYS B CA 1
ATOM 2314 C C . LYS B 1 124 ? -19.531 -7.145 5.098 1 93.56 124 LYS B C 1
ATOM 2316 O O . LYS B 1 124 ? -19.625 -6.348 4.16 1 93.56 124 LYS B O 1
ATOM 2321 N N . ASP B 1 125 ? -18.766 -6.98 6.148 1 92.56 125 ASP B N 1
ATOM 2322 C CA . ASP B 1 125 ? -17.953 -5.77 6.273 1 92.56 125 ASP B CA 1
ATOM 2323 C C . ASP B 1 125 ? -16.859 -5.723 5.203 1 92.56 125 ASP B C 1
ATOM 2325 O O . ASP B 1 125 ? -16.641 -4.676 4.594 1 92.56 125 ASP B O 1
ATOM 2329 N N . LEU B 1 126 ? -16.312 -6.844 4.922 1 92.31 126 LEU B N 1
ATOM 2330 C CA . LEU B 1 126 ? -15.258 -6.914 3.912 1 92.31 126 LEU B CA 1
ATOM 2331 C C . LEU B 1 126 ? -15.82 -6.625 2.523 1 92.31 126 LEU B C 1
ATOM 2333 O O . LEU B 1 126 ? -15.18 -5.945 1.72 1 92.31 126 LEU B O 1
ATOM 2337 N N . LYS B 1 127 ? -16.969 -7.105 2.332 1 93.38 127 LYS B N 1
ATOM 2338 C CA . LYS B 1 127 ? -17.594 -6.898 1.032 1 93.38 127 LYS B CA 1
ATOM 2339 C C . LYS B 1 127 ? -17.953 -5.43 0.816 1 93.38 127 LYS B C 1
ATOM 2341 O O . LYS B 1 127 ? -17.844 -4.918 -0.302 1 93.38 127 LYS B O 1
ATOM 2346 N N . VAL B 1 128 ? -18.344 -4.754 1.848 1 92 128 VAL B N 1
ATOM 2347 C CA . VAL B 1 128 ? -18.625 -3.326 1.751 1 92 128 VAL B CA 1
ATOM 2348 C C . VAL B 1 128 ? -17.359 -2.564 1.396 1 92 128 VAL B C 1
ATOM 2350 O O . VAL B 1 128 ? -17.375 -1.683 0.535 1 92 128 VAL B O 1
ATOM 2353 N N . VAL B 1 129 ? -16.281 -2.928 2.033 1 93.69 129 VAL B N 1
ATOM 2354 C CA . VAL B 1 129 ? -15 -2.287 1.743 1 93.69 129 VAL B CA 1
ATOM 2355 C C . VAL B 1 129 ? -14.633 -2.516 0.279 1 93.69 129 VAL B C 1
ATOM 2357 O O . VAL B 1 129 ? -14.242 -1.579 -0.421 1 93.69 129 VAL B O 1
ATOM 2360 N N . GLN B 1 130 ? -14.797 -3.703 -0.12 1 93.38 130 GLN B N 1
ATOM 2361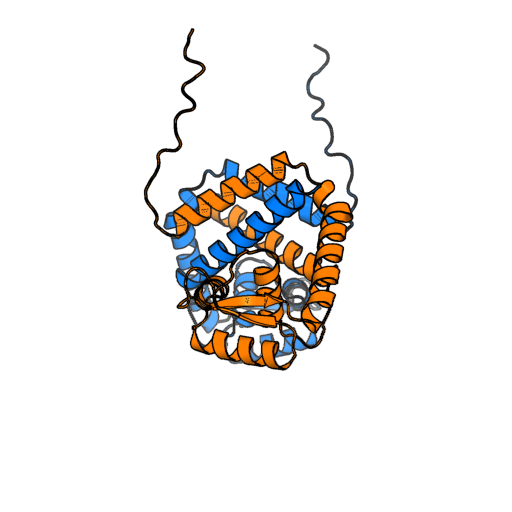 C CA . GLN B 1 130 ? -14.484 -4.059 -1.498 1 93.38 130 GLN B CA 1
ATOM 2362 C C . GLN B 1 130 ? -15.281 -3.217 -2.484 1 93.38 130 GLN B C 1
ATOM 2364 O O . GLN B 1 130 ? -14.742 -2.723 -3.475 1 93.38 130 GLN B O 1
ATOM 2369 N N . GLU B 1 131 ? -16.516 -3.043 -2.221 1 92.75 131 GLU B N 1
ATOM 2370 C CA . GLU B 1 131 ? -17.406 -2.283 -3.102 1 92.75 131 GLU B CA 1
ATOM 2371 C C . GLU B 1 131 ? -17 -0.812 -3.152 1 92.75 131 GLU B C 1
ATOM 2373 O O . GLU B 1 131 ? -16.953 -0.21 -4.227 1 92.75 131 GLU B O 1
ATOM 2378 N N . VAL B 1 132 ? -16.734 -0.285 -2.02 1 92.31 132 VAL B N 1
ATOM 2379 C CA . VAL B 1 132 ? -16.344 1.119 -1.954 1 92.31 132 VAL B CA 1
ATOM 2380 C C . VAL B 1 132 ? -15.008 1.317 -2.676 1 92.31 132 VAL B C 1
ATOM 2382 O O . VAL B 1 132 ? -14.836 2.285 -3.42 1 92.31 132 VAL B O 1
ATOM 2385 N N . MET B 1 133 ? -14.078 0.388 -2.49 1 92.75 133 MET B N 1
ATOM 2386 C CA . MET B 1 133 ? -12.773 0.478 -3.143 1 92.75 133 MET B CA 1
ATOM 2387 C C . MET B 1 133 ? -12.914 0.368 -4.656 1 92.75 133 MET B C 1
ATOM 2389 O O . MET B 1 133 ? -12.219 1.059 -5.398 1 92.75 133 MET B O 1
ATOM 2393 N N . ARG B 1 134 ? -13.789 -0.465 -5.059 1 90.5 134 ARG B N 1
ATOM 2394 C CA . ARG B 1 134 ? -14.055 -0.589 -6.488 1 90.5 134 ARG B CA 1
ATOM 2395 C C . ARG B 1 134 ? -14.594 0.717 -7.059 1 90.5 134 ARG B C 1
ATOM 2397 O O . ARG B 1 134 ? -14.18 1.148 -8.133 1 90.5 134 ARG B O 1
ATOM 2404 N N . SER B 1 135 ? -15.523 1.304 -6.336 1 90.5 135 SER B N 1
ATOM 2405 C CA . SER B 1 135 ? -16.062 2.592 -6.758 1 90.5 135 SER B CA 1
ATOM 2406 C C . SER B 1 135 ? -14.961 3.648 -6.844 1 90.5 135 SER B C 1
ATOM 2408 O O . SER B 1 135 ? -14.953 4.469 -7.762 1 90.5 135 SER B O 1
ATOM 2410 N N . PHE B 1 136 ? -14.047 3.619 -5.945 1 90.69 136 PHE B N 1
ATOM 2411 C CA . PHE B 1 136 ? -12.938 4.566 -5.938 1 90.69 136 PHE B CA 1
ATOM 2412 C C . PHE B 1 136 ? -12.031 4.348 -7.148 1 90.69 136 PHE B C 1
ATOM 2414 O O . PHE B 1 136 ? -11.602 5.309 -7.785 1 90.69 136 PHE B O 1
ATOM 2421 N N . GLU B 1 137 ? -11.766 3.15 -7.395 1 90.25 137 GLU B N 1
ATOM 2422 C CA . GLU B 1 137 ? -10.969 2.826 -8.57 1 90.25 137 GLU B CA 1
ATOM 2423 C C . GLU B 1 137 ? -11.594 3.404 -9.836 1 90.25 137 GLU B C 1
ATOM 2425 O O . GLU B 1 137 ? -10.891 3.949 -10.695 1 90.25 137 GLU B O 1
ATOM 2430 N N . GLU B 1 138 ? -12.844 3.275 -9.906 1 89.38 138 GLU B N 1
ATOM 2431 C CA . GLU B 1 138 ? -13.57 3.752 -11.078 1 89.38 138 GLU B CA 1
ATOM 2432 C C . GLU B 1 138 ? -13.484 5.27 -11.203 1 89.38 138 GLU B C 1
ATOM 2434 O O . GLU B 1 138 ? -13.32 5.801 -12.305 1 89.38 138 GLU B O 1
ATOM 2439 N N . VAL B 1 139 ? -13.609 5.902 -10.109 1 88.44 139 VAL B N 1
ATOM 2440 C CA . VAL B 1 139 ? -13.57 7.359 -10.094 1 88.44 139 VAL B CA 1
ATOM 2441 C C . VAL B 1 139 ? -12.188 7.844 -10.516 1 88.44 139 VAL B C 1
ATOM 2443 O O . VAL B 1 139 ? -12.062 8.773 -11.32 1 88.44 139 VAL B O 1
ATOM 2446 N N . ILE B 1 140 ? -11.188 7.184 -10.008 1 87.12 140 ILE B N 1
ATOM 2447 C CA . ILE B 1 140 ? -9.82 7.629 -10.266 1 87.12 140 ILE B CA 1
ATOM 2448 C C . ILE B 1 140 ? -9.414 7.262 -11.695 1 87.12 140 ILE B C 1
ATOM 2450 O O . ILE B 1 140 ? -8.664 7.992 -12.336 1 87.12 140 ILE B O 1
ATOM 2454 N N . SER B 1 141 ? -9.75 6.094 -12.211 1 79.75 141 SER B N 1
ATOM 2455 C CA . SER B 1 141 ? -9.406 5.664 -13.555 1 79.75 141 SER B CA 1
ATOM 2456 C C . SER B 1 141 ? -10.172 6.457 -14.609 1 79.75 141 SER B C 1
ATOM 2458 O O . SER B 1 141 ? -9.797 6.477 -15.781 1 79.75 141 SER B O 1
ATOM 2460 N N . GLY B 1 142 ? -10.961 7.422 -14.398 1 69.62 142 GLY B N 1
ATOM 2461 C CA . GLY B 1 142 ? -11.766 8.164 -15.352 1 69.62 142 GLY B CA 1
ATOM 2462 C C . GLY B 1 142 ? -12.922 7.363 -15.914 1 69.62 142 GLY B C 1
ATOM 2463 O O . GLY B 1 142 ? -13.617 7.816 -16.828 1 69.62 142 GLY B O 1
ATOM 2464 N N . GLU B 1 143 ? -13.086 6.082 -15.852 1 54.47 143 GLU B N 1
ATOM 2465 C CA . GLU B 1 143 ? -14.094 5.352 -16.609 1 54.47 143 GLU B CA 1
ATOM 2466 C C . GLU B 1 143 ? -15.508 5.75 -16.172 1 54.47 143 GLU B C 1
ATOM 2468 O O . GLU B 1 143 ? -15.844 5.672 -15 1 54.47 143 GLU B O 1
ATOM 2473 N N . CYS B 1 144 ? -16.312 6.676 -16.984 1 40.5 144 CYS B N 1
ATOM 2474 C CA . CYS B 1 144 ? -17.703 7.125 -17.062 1 40.5 144 CYS B CA 1
ATOM 2475 C C . CYS B 1 144 ? -18.656 5.941 -17.016 1 40.5 144 CYS B C 1
ATOM 2477 O O . CYS B 1 144 ? -19.844 6.086 -17.312 1 40.5 144 CYS B O 1
ATOM 2479 N N . ASP B 1 145 ? -18.672 4.742 -17.25 1 36.72 145 ASP B N 1
ATOM 2480 C CA . ASP B 1 145 ? -19.953 4.242 -17.75 1 36.72 145 ASP B CA 1
ATOM 2481 C C . ASP B 1 145 ? -21.094 4.586 -16.797 1 36.72 145 ASP B C 1
ATOM 2483 O O . ASP B 1 145 ? -22.125 5.125 -17.219 1 36.72 145 ASP B O 1
ATOM 2487 N N . LYS B 1 146 ? -21.766 3.398 -16.016 1 32.25 146 LYS B N 1
ATOM 2488 C CA . LYS B 1 146 ? -22.953 2.672 -15.562 1 32.25 146 LYS B CA 1
ATOM 2489 C C . LYS B 1 146 ? -23.562 3.34 -14.344 1 32.25 146 LYS B C 1
ATOM 2491 O O . LYS B 1 146 ? -22.859 3.648 -13.375 1 32.25 146 LYS B O 1
ATOM 2496 N N . PRO B 1 147 ? -24.828 3.744 -14.406 1 33.59 147 PRO B N 1
ATOM 2497 C CA . PRO B 1 147 ? -25.812 4.152 -13.414 1 33.59 147 PRO B CA 1
ATOM 2498 C C . PRO B 1 147 ? -25.797 3.279 -12.164 1 33.59 147 PRO B C 1
ATOM 2500 O O . PRO B 1 147 ? -25.609 2.064 -12.25 1 33.59 147 PRO B O 1
ATOM 2503 N N . LEU B 1 148 ? -25.328 3.611 -11.062 1 35.97 148 LEU B N 1
ATOM 2504 C CA . LEU B 1 148 ? -25.828 2.949 -9.859 1 35.97 148 LEU B CA 1
ATOM 2505 C C . LEU B 1 148 ? -27.281 2.537 -10.039 1 35.97 148 LEU B C 1
ATOM 2507 O O . LEU B 1 148 ? -28.156 3.391 -10.188 1 35.97 148 LEU B O 1
ATOM 2511 N N . GLN B 1 149 ? -27.641 1.51 -10.805 1 31.58 149 GLN B N 1
ATOM 2512 C CA . GLN B 1 149 ? -29.016 1.018 -10.922 1 31.58 149 GLN B CA 1
ATOM 2513 C C . GLN B 1 149 ? -29.75 1.129 -9.586 1 31.58 149 GLN B C 1
ATOM 2515 O O . GLN B 1 149 ? -29.188 0.834 -8.531 1 31.58 149 GLN B O 1
ATOM 2520 N N . GLU B 1 150 ? -30.891 1.924 -9.578 1 33.19 150 GLU B N 1
ATOM 2521 C CA . GLU B 1 150 ? -32.094 2.148 -8.805 1 33.19 150 GLU B CA 1
ATOM 2522 C C . GLU B 1 150 ? -32.625 0.842 -8.227 1 33.19 150 GLU B C 1
ATOM 2524 O O . GLU B 1 150 ? -32.844 -0.122 -8.961 1 33.19 150 GLU B O 1
ATOM 2529 N N . SER B 1 151 ? -32.188 0.352 -7.113 1 33.31 151 SER B N 1
ATOM 2530 C CA . SER B 1 151 ? -33.094 -0.6 -6.48 1 33.31 151 SER B CA 1
ATOM 2531 C C . SER B 1 151 ? -34.562 -0.181 -6.656 1 33.31 151 SER B C 1
ATOM 2533 O O . SER B 1 151 ? -34.969 0.856 -6.137 1 33.31 151 SER B O 1
ATOM 2535 N N . GLU B 1 152 ? -35.219 -0.352 -7.844 1 31.05 152 GLU B N 1
ATOM 2536 C CA . GLU B 1 152 ? -36.625 -0.358 -8.219 1 31.05 152 GLU B CA 1
ATOM 2537 C C . GLU B 1 152 ? -37.5 -0.935 -7.102 1 31.05 152 GLU B C 1
ATOM 2539 O O . GLU B 1 152 ? -38.719 -0.83 -7.145 1 31.05 152 GLU B O 1
ATOM 2544 N N . GLU B 1 153 ? -37.188 -2.078 -6.391 1 32.09 153 GLU B N 1
ATOM 2545 C CA . GLU B 1 153 ? -38.406 -2.824 -6.18 1 32.09 153 GLU B CA 1
ATOM 2546 C C . GLU B 1 153 ? -39.406 -2.02 -5.348 1 32.09 153 GLU B C 1
ATOM 2548 O O . GLU B 1 153 ? -40.594 -2.293 -5.371 1 32.09 153 GLU B O 1
ATOM 2553 N N . ARG B 1 154 ? -39.156 -1.434 -4.164 1 29.77 154 ARG B N 1
ATOM 2554 C CA . ARG B 1 154 ? -40.281 -1.579 -3.256 1 29.77 154 ARG B CA 1
ATOM 2555 C C . ARG B 1 154 ? -41.375 -0.56 -3.572 1 29.77 154 ARG B C 1
ATOM 2557 O O . ARG B 1 154 ? -41.344 0.567 -3.074 1 29.77 154 ARG B O 1
ATOM 2564 N N . ASN B 1 155 ? -41.438 -0.121 -4.902 1 27.73 155 ASN B N 1
ATOM 2565 C CA . ASN B 1 155 ? -42.625 0.681 -5.238 1 27.73 155 ASN B CA 1
ATOM 2566 C C . ASN B 1 155 ? -43.906 -0.077 -4.961 1 27.73 155 ASN B C 1
ATOM 2568 O O . ASN B 1 155 ? -45 0.37 -5.352 1 27.73 155 ASN B O 1
ATOM 2572 N N . SER B 1 156 ? -43.969 -1.422 -5.109 1 27.27 156 SER B N 1
ATOM 2573 C CA . SER B 1 156 ? -45.344 -1.822 -5.461 1 27.27 156 SER B CA 1
ATOM 2574 C C . SER B 1 156 ? -46.312 -1.481 -4.344 1 27.27 156 SER B C 1
ATOM 2576 O O . SER B 1 156 ? -46.875 -2.377 -3.697 1 27.27 156 SER B O 1
ATOM 2578 N N . LYS B 1 157 ? -46.281 -0.6 -3.406 1 20.89 157 LYS B N 1
ATOM 2579 C CA . LYS B 1 157 ? -47.625 -0.277 -2.922 1 20.89 157 LYS B CA 1
ATOM 2580 C C . LYS B 1 157 ? -48.312 0.745 -3.826 1 20.89 157 LYS B C 1
ATOM 2582 O O . LYS B 1 157 ? -47.656 1.648 -4.352 1 20.89 157 LYS B O 1
#

Solvent-accessible surface area (backbone atoms only — not comparable to full-atom values): 17828 Å² total; per-residue (Å²): 113,69,60,52,48,52,52,49,52,49,36,52,50,40,47,52,52,42,53,51,50,47,49,67,76,52,60,71,90,59,82,85,54,51,71,66,54,47,51,50,51,53,47,47,71,73,42,77,83,30,29,63,65,56,50,13,63,73,69,68,50,52,60,67,58,43,51,53,53,50,52,54,36,35,74,65,30,31,28,38,82,39,70,32,85,91,41,73,89,38,54,27,54,43,72,20,79,58,22,47,60,52,49,54,51,49,52,50,50,52,50,47,47,28,72,73,40,47,67,79,46,60,65,68,55,53,51,51,36,36,51,51,42,50,53,47,40,32,55,70,71,61,55,76,75,82,74,85,74,75,84,69,69,91,65,89,126,112,68,58,54,47,51,52,48,51,50,38,53,50,40,47,53,50,42,52,52,49,48,48,68,76,53,58,70,89,59,81,86,56,50,71,66,55,49,52,50,50,53,46,47,69,74,41,78,82,31,30,64,65,55,51,13,62,72,68,69,49,51,59,67,59,42,51,54,53,49,51,53,37,35,75,64,28,31,27,38,84,40,71,32,85,91,42,73,89,39,53,27,52,43,72,19,78,60,23,45,58,50,48,54,51,49,53,51,50,52,50,48,47,29,70,73,40,47,68,78,46,59,65,69,56,52,50,50,36,36,52,51,41,51,53,47,41,35,56,70,70,62,66,72,89,82,73,82,76,72,86,64,68,91,55,84,120

InterPro domains:
  IPR000835 MarR-type HTH domain [PF12802] (36-90)
  IPR000835 MarR-type HTH domain [PS50995] (4-138)
  IPR000835 MarR-type HTH domain [SM00347] (24-126)
  IPR036388 Winged helix-like DNA-binding domain superfamily [G3DSA:1.10.10.10] (1-156)
  IPR036390 Winged helix DNA-binding domain superfamily [SSF46785] (15-143)